Protein AF-F6ZX31-F1 (afdb_monomer_lite)

Radius of gyration: 19.74 Å; chains: 1; bounding box: 49×48×65 Å

Organism: Ciona intestinalis (NCBI:txid7719)

pLDDT: mean 89.51, std 11.88, range [40.84, 98.81]

Sequence (292 aa):
DEELCHNFLSVVATTNDEGSELLVCGTNSFSPICTTYTVSYMSSGLVMVRGEDFSGKQRCPYGPNQPSAAIFTGGSLYAGTYQAFTGVSPVVSRSMGDNTPLKTASIDEAMNRKCPRFVKMIEDDKRVLVFFNEMQKLSSGEVRMVAQVGQVCKNDVGGDRVLSRMWTTFIKSRLNCSYNGFYLNELRDVTEAKFVNGVETIFATFSTPEDSLAGAAVCSFTMNAIREALHGAFLVGSDPSAQTVGTSPAASRHPASCPSEKMTDSELFFIKSHPQMKEQVPATGKKKRLYH

Structure (mmCIF, N/CA/C/O backbone):
data_AF-F6ZX31-F1
#
_entry.id   AF-F6ZX31-F1
#
loop_
_atom_site.group_PDB
_atom_site.id
_atom_site.type_symbol
_atom_site.label_atom_id
_atom_site.label_alt_id
_atom_site.label_comp_id
_atom_site.label_asym_id
_atom_site.label_entity_id
_atom_site.label_seq_id
_atom_site.pdbx_PDB_ins_code
_atom_site.Cartn_x
_atom_site.Cartn_y
_atom_site.Cartn_z
_atom_site.occupancy
_atom_site.B_iso_or_equiv
_atom_site.auth_seq_id
_atom_site.auth_comp_id
_atom_site.auth_asym_id
_atom_site.auth_atom_id
_atom_site.pdbx_PDB_model_num
ATOM 1 N N . ASP A 1 1 ? 24.007 -17.601 2.636 1.00 63.47 1 ASP A N 1
ATOM 2 C CA . ASP A 1 1 ? 23.438 -18.496 1.621 1.00 63.47 1 ASP A CA 1
ATOM 3 C C . ASP A 1 1 ? 23.641 -17.964 0.228 1.00 63.47 1 ASP A C 1
ATOM 5 O O . ASP A 1 1 ? 23.080 -16.928 -0.113 1.00 63.47 1 ASP A O 1
ATOM 9 N N . GLU A 1 2 ? 24.441 -18.676 -0.565 1.00 80.31 2 GLU A N 1
ATOM 10 C CA . GLU A 1 2 ? 24.566 -18.437 -2.010 1.00 80.31 2 GLU A CA 1
ATOM 11 C C . GLU A 1 2 ? 23.204 -18.547 -2.720 1.00 80.31 2 GLU A C 1
ATOM 13 O O . GLU A 1 2 ? 22.955 -17.812 -3.671 1.00 80.31 2 GLU A O 1
ATOM 18 N N . GLU A 1 3 ? 22.280 -19.354 -2.183 1.00 88.50 3 GLU A N 1
ATOM 19 C CA . GLU A 1 3 ? 20.915 -19.543 -2.699 1.00 88.50 3 GLU A CA 1
ATOM 20 C C . GLU A 1 3 ? 20.051 -18.272 -2.693 1.00 88.50 3 GLU A C 1
ATOM 22 O O . GLU A 1 3 ? 19.050 -18.198 -3.400 1.00 88.50 3 GLU A O 1
ATOM 27 N N . LEU A 1 4 ? 20.405 -17.247 -1.910 1.00 90.06 4 LEU A N 1
ATOM 28 C CA . LEU A 1 4 ? 19.659 -15.983 -1.880 1.00 90.06 4 LEU A CA 1
ATOM 29 C C . LEU A 1 4 ? 20.241 -14.930 -2.837 1.00 90.06 4 LEU A C 1
ATOM 31 O O . LEU A 1 4 ? 19.611 -13.898 -3.074 1.00 90.06 4 LEU A O 1
ATOM 35 N N . CYS A 1 5 ? 21.412 -15.186 -3.425 1.00 93.00 5 CYS A N 1
ATOM 36 C CA . CYS A 1 5 ? 22.122 -14.267 -4.315 1.00 93.00 5 CYS A CA 1
ATOM 37 C C . CYS A 1 5 ? 21.673 -14.394 -5.781 1.00 93.00 5 CYS A C 1
ATOM 39 O O . CYS A 1 5 ? 22.492 -14.305 -6.696 1.00 93.00 5 CYS A O 1
ATOM 41 N N . HIS A 1 6 ? 20.369 -14.543 -6.013 1.00 95.31 6 HIS A N 1
ATOM 42 C CA . HIS A 1 6 ? 19.761 -14.570 -7.344 1.00 95.31 6 HIS A CA 1
ATOM 43 C C . HIS A 1 6 ? 18.832 -13.372 -7.573 1.00 95.31 6 HIS A C 1
ATOM 45 O O . HIS A 1 6 ? 18.539 -12.578 -6.671 1.00 95.31 6 HIS A O 1
ATOM 51 N N . ASN A 1 7 ? 18.353 -13.239 -8.810 1.00 96.56 7 ASN A N 1
ATOM 52 C CA . ASN A 1 7 ? 17.308 -12.288 -9.148 1.00 96.56 7 ASN A CA 1
ATOM 53 C C . ASN A 1 7 ? 15.924 -12.935 -8.995 1.00 96.56 7 ASN A C 1
ATOM 55 O O . ASN A 1 7 ? 15.472 -13.665 -9.874 1.00 96.56 7 ASN A O 1
ATOM 59 N N . PHE A 1 8 ? 15.253 -12.645 -7.886 1.00 97.19 8 PHE A N 1
ATOM 60 C CA . PHE A 1 8 ? 13.887 -13.080 -7.626 1.00 97.19 8 PHE A CA 1
ATOM 61 C C . PHE A 1 8 ? 12.922 -11.994 -8.094 1.00 97.19 8 PHE A C 1
ATOM 63 O O . PHE A 1 8 ? 12.949 -10.865 -7.594 1.00 97.19 8 PHE A O 1
ATOM 70 N N . LEU A 1 9 ? 12.079 -12.328 -9.072 1.00 97.50 9 LEU A N 1
ATOM 71 C CA . LEU A 1 9 ? 11.047 -11.418 -9.562 1.00 97.50 9 LEU A CA 1
ATOM 72 C C . LEU A 1 9 ? 9.996 -11.203 -8.470 1.00 97.50 9 LEU A C 1
ATOM 74 O O . LEU A 1 9 ? 9.509 -12.157 -7.872 1.00 97.50 9 LEU A O 1
ATOM 78 N N . SER A 1 10 ? 9.663 -9.943 -8.211 1.00 95.88 10 SER A N 1
ATOM 79 C CA . SER A 1 10 ? 8.751 -9.539 -7.126 1.00 95.88 10 SER A CA 1
ATOM 80 C C . SER A 1 10 ? 7.672 -8.561 -7.582 1.00 95.88 10 SER A C 1
ATOM 82 O O . SER A 1 10 ? 6.644 -8.437 -6.923 1.00 95.88 10 SER A O 1
ATOM 84 N N . VAL A 1 11 ? 7.871 -7.895 -8.723 1.00 97.56 11 VAL A N 1
ATOM 85 C CA . VAL A 1 11 ? 6.856 -7.052 -9.359 1.00 97.56 11 VAL A CA 1
ATOM 86 C C . VAL A 1 11 ? 6.752 -7.446 -10.820 1.00 97.56 11 VAL A C 1
ATOM 88 O O . VAL A 1 11 ? 7.756 -7.445 -11.531 1.00 97.56 11 VAL A O 1
ATOM 91 N N . VAL A 1 12 ? 5.534 -7.757 -11.252 1.00 96.56 12 VAL A N 1
ATOM 92 C CA . VAL A 1 12 ? 5.162 -7.921 -12.657 1.00 96.56 12 VAL A CA 1
ATOM 93 C C . VAL A 1 12 ? 3.822 -7.219 -12.836 1.00 96.56 12 VAL A C 1
ATOM 95 O O . VAL A 1 12 ? 2.853 -7.585 -12.174 1.00 96.56 12 VAL A O 1
ATOM 98 N N . ALA A 1 13 ? 3.773 -6.188 -13.674 1.00 95.50 13 ALA A N 1
ATOM 99 C CA . ALA A 1 13 ? 2.563 -5.397 -13.884 1.00 95.50 13 ALA A CA 1
ATOM 100 C C . ALA A 1 13 ? 2.466 -4.907 -15.329 1.00 95.50 13 ALA A C 1
ATOM 102 O O . ALA A 1 13 ? 3.476 -4.549 -15.925 1.00 95.50 13 ALA A O 1
ATOM 103 N N . THR A 1 14 ? 1.255 -4.852 -15.877 1.00 94.38 14 THR A N 1
ATOM 104 C CA . THR A 1 14 ? 0.974 -4.146 -17.133 1.00 94.38 14 THR A CA 1
ATOM 105 C C . THR A 1 14 ? 1.013 -2.641 -16.886 1.00 94.38 14 THR A C 1
ATOM 107 O O . THR A 1 14 ? 0.385 -2.160 -15.941 1.00 94.38 14 THR A O 1
ATOM 110 N N . THR A 1 15 ? 1.752 -1.894 -17.706 1.00 93.25 15 THR A N 1
ATOM 111 C CA . THR A 1 15 ? 1.871 -0.428 -17.578 1.00 93.25 15 THR A CA 1
ATOM 112 C C . THR A 1 15 ? 0.937 0.337 -18.506 1.00 93.25 15 THR A C 1
ATOM 114 O O . THR A 1 15 ? 0.773 1.546 -18.351 1.00 93.25 15 THR A O 1
ATOM 117 N N . ASN A 1 16 ? 0.293 -0.367 -19.436 1.00 89.50 16 ASN A N 1
ATOM 118 C CA . ASN A 1 16 ? -0.704 0.172 -20.344 1.00 89.50 16 ASN A CA 1
ATOM 119 C C . ASN A 1 16 ? -1.937 -0.739 -20.432 1.00 89.50 16 ASN A C 1
ATOM 121 O O . ASN A 1 16 ? -1.877 -1.934 -20.132 1.00 89.50 16 ASN A O 1
ATOM 125 N N . ASP A 1 17 ? -3.058 -0.160 -20.863 1.00 86.31 17 ASP A N 1
ATOM 126 C CA . ASP A 1 17 ? -4.346 -0.861 -20.940 1.00 86.31 17 ASP A CA 1
ATOM 127 C C . ASP A 1 17 ? -4.357 -1.957 -22.018 1.00 86.31 17 ASP A C 1
ATOM 129 O O . ASP A 1 17 ? -5.101 -2.931 -21.922 1.00 86.31 17 ASP A O 1
ATOM 133 N N . GLU A 1 18 ? -3.506 -1.823 -23.038 1.00 86.69 18 GLU A N 1
ATOM 134 C CA . GLU A 1 18 ? -3.355 -2.802 -24.119 1.00 86.69 18 GLU A CA 1
ATOM 135 C C . GLU A 1 18 ? -2.613 -4.075 -23.681 1.00 86.69 18 GLU A C 1
ATOM 137 O O . GLU A 1 18 ? -2.617 -5.071 -24.406 1.00 86.69 18 GLU A O 1
ATOM 142 N N . GLY A 1 19 ? -1.938 -4.054 -22.524 1.00 86.44 19 GLY A N 1
ATOM 143 C CA . GLY A 1 19 ? -1.067 -5.143 -22.075 1.00 86.44 19 GLY A CA 1
ATOM 144 C C . GLY A 1 19 ? 0.169 -5.350 -22.961 1.00 86.44 19 GLY A C 1
ATOM 145 O O . GLY A 1 19 ? 0.822 -6.391 -22.872 1.00 86.44 19 GLY A O 1
ATOM 146 N N . SER A 1 20 ? 0.485 -4.375 -23.817 1.00 91.38 20 SER A N 1
ATOM 147 C CA . SER A 1 20 ? 1.637 -4.380 -24.721 1.00 91.38 20 SER A CA 1
ATOM 148 C C . SER A 1 20 ? 2.921 -3.889 -24.044 1.00 91.38 20 SER A C 1
ATOM 150 O O . SER A 1 20 ? 3.992 -3.950 -24.642 1.00 91.38 20 SER A O 1
ATOM 152 N N . GLU A 1 21 ? 2.852 -3.447 -22.787 1.00 94.75 21 GLU A N 1
ATOM 153 C CA . GLU A 1 21 ? 4.018 -3.103 -21.977 1.00 94.75 21 GLU A CA 1
ATOM 154 C C . GLU A 1 21 ? 3.915 -3.711 -20.568 1.00 94.75 21 GLU A C 1
ATOM 156 O O . GLU A 1 21 ? 2.911 -3.556 -19.865 1.00 94.75 21 GLU A O 1
ATOM 161 N N . LEU A 1 22 ? 4.966 -4.427 -20.155 1.00 95.94 22 LEU A N 1
ATOM 162 C CA . LEU A 1 22 ? 5.107 -5.012 -18.823 1.00 95.94 22 LEU A CA 1
ATOM 163 C C . LEU A 1 22 ? 6.267 -4.373 -18.071 1.00 95.94 22 LEU A C 1
ATOM 165 O O . LEU A 1 22 ? 7.399 -4.370 -18.538 1.00 95.94 22 LEU A O 1
ATOM 169 N N . LEU A 1 23 ? 6.016 -3.939 -16.846 1.00 97.56 23 LEU A N 1
ATOM 170 C CA . LEU A 1 23 ? 7.040 -3.638 -15.861 1.00 97.56 23 LEU A CA 1
ATOM 171 C C . LEU A 1 23 ? 7.431 -4.916 -15.123 1.00 97.56 23 LEU A C 1
ATOM 173 O O . LEU A 1 23 ? 6.573 -5.598 -14.562 1.00 97.56 23 LEU A O 1
ATOM 177 N N . VAL A 1 24 ? 8.732 -5.195 -15.059 1.00 98.06 24 VAL A N 1
ATOM 178 C CA . VAL A 1 24 ? 9.290 -6.318 -14.302 1.00 98.06 24 VAL A CA 1
ATOM 179 C C . VAL A 1 24 ? 10.382 -5.808 -13.371 1.00 98.06 24 VAL A C 1
ATOM 181 O O . VAL A 1 24 ? 11.351 -5.201 -13.822 1.00 98.06 24 VAL A O 1
ATOM 184 N N . CYS A 1 25 ? 10.256 -6.090 -12.076 1.00 98.25 25 CYS A N 1
ATOM 185 C CA . CYS A 1 25 ? 11.283 -5.782 -11.086 1.00 98.25 25 CYS A CA 1
ATOM 186 C C . CYS A 1 25 ? 11.664 -7.012 -10.265 1.00 98.25 25 CYS A C 1
ATOM 188 O O . CYS A 1 25 ? 10.827 -7.864 -9.949 1.00 98.25 25 CYS A O 1
ATOM 190 N N . GLY A 1 26 ? 12.929 -7.070 -9.860 1.00 97.88 26 GLY A N 1
ATOM 191 C CA . GLY A 1 26 ? 13.453 -8.157 -9.047 1.00 97.88 26 GLY A CA 1
ATOM 192 C C . GLY A 1 26 ? 14.565 -7.724 -8.103 1.00 97.88 26 GLY A C 1
ATOM 193 O O . GLY A 1 26 ? 15.075 -6.604 -8.182 1.00 97.88 26 GLY A O 1
ATOM 194 N N . THR A 1 27 ? 14.903 -8.619 -7.179 1.00 97.12 27 THR A N 1
ATOM 195 C CA . THR A 1 27 ? 15.887 -8.393 -6.108 1.00 97.12 27 THR A CA 1
ATOM 196 C C . THR A 1 27 ? 17.303 -8.195 -6.631 1.00 97.12 27 THR A C 1
ATOM 198 O O . THR A 1 27 ? 18.093 -7.505 -5.989 1.00 97.12 27 THR A O 1
ATOM 201 N N . ASN A 1 28 ? 17.622 -8.822 -7.771 1.00 97.12 28 ASN A N 1
ATOM 202 C CA . ASN A 1 28 ? 18.927 -8.805 -8.426 1.00 97.12 28 ASN A CA 1
ATOM 203 C C . ASN A 1 28 ? 20.093 -8.918 -7.428 1.00 97.12 28 ASN A C 1
ATOM 205 O O . ASN A 1 28 ? 20.900 -8.002 -7.275 1.00 97.12 28 ASN A O 1
ATOM 209 N N . SER A 1 29 ? 20.116 -10.032 -6.688 1.00 95.19 29 SER A N 1
ATOM 210 C CA . SER A 1 29 ? 21.156 -10.345 -5.699 1.00 95.19 29 SER A CA 1
ATOM 211 C C . SER A 1 29 ? 21.357 -9.220 -4.679 1.00 95.19 29 SER A C 1
ATOM 213 O O . SER A 1 29 ? 22.478 -8.789 -4.417 1.00 95.19 29 SER A O 1
ATOM 215 N N . PHE A 1 30 ? 20.252 -8.727 -4.113 1.00 94.44 30 PHE A N 1
ATOM 216 C CA . PHE A 1 30 ? 20.235 -7.618 -3.158 1.00 94.44 30 PHE A CA 1
ATOM 217 C C . PHE A 1 30 ? 20.662 -6.258 -3.726 1.00 94.44 30 PHE A C 1
ATOM 219 O O . PHE A 1 30 ? 21.013 -5.344 -2.978 1.00 94.44 30 PHE A O 1
ATOM 226 N N . SER A 1 31 ? 20.546 -6.083 -5.041 1.00 95.88 31 SER A N 1
ATOM 227 C CA . SER A 1 31 ? 20.684 -4.805 -5.736 1.00 95.88 31 SER A CA 1
ATOM 228 C C . SER A 1 31 ? 19.483 -4.575 -6.668 1.00 95.88 31 SER A C 1
ATOM 230 O O . SER A 1 31 ? 19.617 -4.718 -7.886 1.00 95.88 31 SER A O 1
ATOM 232 N N . PRO A 1 32 ? 18.303 -4.231 -6.104 1.00 97.00 32 PRO A N 1
ATOM 233 C CA . PRO A 1 32 ? 17.026 -4.133 -6.808 1.00 97.00 32 PRO A CA 1
ATOM 234 C C . PRO A 1 32 ? 17.101 -3.455 -8.173 1.00 97.00 32 PRO A C 1
ATOM 236 O O . PRO A 1 32 ? 17.588 -2.325 -8.283 1.00 97.00 32 PRO A O 1
ATOM 239 N N . ILE A 1 33 ? 16.534 -4.104 -9.189 1.00 97.88 33 ILE A N 1
ATOM 240 C CA . ILE A 1 33 ? 16.500 -3.612 -10.570 1.00 97.88 33 ILE A CA 1
ATOM 241 C C . ILE A 1 33 ? 15.103 -3.779 -11.164 1.00 97.88 33 ILE A C 1
ATOM 243 O O . ILE A 1 33 ? 14.381 -4.721 -10.831 1.00 97.88 33 ILE A O 1
ATOM 247 N N . CYS A 1 34 ? 14.730 -2.857 -12.042 1.00 98.31 34 CYS A N 1
ATOM 248 C CA . CYS A 1 34 ? 13.512 -2.911 -12.834 1.00 98.31 34 CYS A CA 1
ATOM 249 C C . CYS A 1 34 ? 13.854 -2.754 -14.317 1.00 98.31 34 CYS A C 1
ATOM 251 O O . CYS A 1 34 ? 14.859 -2.141 -14.669 1.00 98.31 34 CYS A O 1
ATOM 253 N N . THR A 1 35 ? 12.988 -3.273 -15.175 1.00 97.69 35 THR A N 1
ATOM 254 C CA . THR A 1 35 ? 13.022 -3.087 -16.626 1.00 97.69 35 THR A CA 1
ATOM 255 C C . THR A 1 35 ? 11.587 -3.071 -17.154 1.00 97.69 35 THR A C 1
ATOM 257 O O . THR A 1 35 ? 10.672 -3.556 -16.477 1.00 97.69 35 THR A O 1
ATOM 260 N N . THR A 1 36 ? 11.381 -2.542 -18.355 1.00 96.81 36 THR A N 1
ATOM 261 C CA . THR A 1 36 ? 10.123 -2.711 -19.089 1.00 96.81 36 THR A CA 1
ATOM 262 C C . THR A 1 36 ? 10.294 -3.727 -20.211 1.00 96.81 36 THR A C 1
ATOM 264 O O . THR A 1 36 ? 11.392 -3.946 -20.718 1.00 96.81 36 THR A O 1
ATOM 267 N N . TYR A 1 37 ? 9.208 -4.384 -20.589 1.00 96.44 37 TYR A N 1
ATOM 268 C CA . TYR A 1 37 ? 9.147 -5.284 -21.726 1.00 96.44 37 TYR A CA 1
ATOM 269 C C . TYR A 1 37 ? 8.020 -4.853 -22.644 1.00 96.44 37 TYR A C 1
ATOM 271 O O . TYR A 1 37 ? 6.869 -4.814 -22.216 1.00 96.44 37 TYR A O 1
ATOM 279 N N . THR A 1 38 ? 8.329 -4.601 -23.910 1.00 96.06 38 THR A N 1
ATOM 280 C CA . THR A 1 38 ? 7.299 -4.476 -24.940 1.00 96.06 38 THR A CA 1
ATOM 281 C C . THR A 1 38 ? 6.866 -5.867 -25.381 1.00 96.06 38 THR A C 1
ATOM 283 O O . THR A 1 38 ? 7.696 -6.698 -25.757 1.00 96.06 38 THR A O 1
ATOM 286 N N . VAL A 1 39 ? 5.563 -6.115 -25.322 1.00 93.44 39 VAL A N 1
ATOM 287 C CA . VAL A 1 39 ? 4.908 -7.382 -25.631 1.00 93.44 39 VAL A CA 1
ATOM 288 C C . VAL A 1 39 ? 4.189 -7.253 -26.961 1.00 93.44 39 VAL A C 1
ATOM 290 O O . VAL A 1 39 ? 3.336 -6.386 -27.138 1.00 93.44 39 VAL A O 1
ATOM 293 N N . SER A 1 40 ? 4.509 -8.135 -27.902 1.00 91.25 40 SER A N 1
ATOM 294 C CA . SER A 1 40 ? 3.838 -8.189 -29.200 1.00 91.25 40 SER A CA 1
ATOM 295 C C . SER A 1 40 ? 3.558 -9.629 -29.613 1.00 91.25 40 SER A C 1
ATOM 297 O O . SER A 1 40 ? 4.338 -10.538 -29.331 1.00 91.25 40 SER 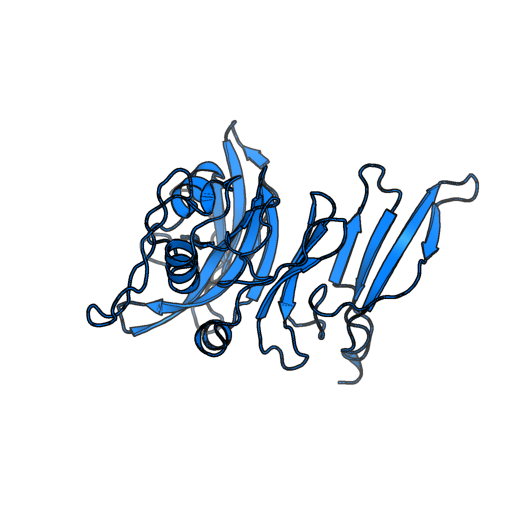A O 1
ATOM 299 N N . TYR A 1 41 ? 2.427 -9.843 -30.282 1.00 88.44 41 TYR A N 1
ATOM 300 C CA . TYR A 1 41 ? 2.078 -11.130 -30.875 1.00 88.44 41 TYR A CA 1
ATOM 301 C C . TYR A 1 41 ? 2.336 -11.070 -32.378 1.00 88.44 41 TYR A C 1
ATOM 303 O O . TYR A 1 41 ? 1.689 -10.314 -33.100 1.00 88.44 41 TYR A O 1
ATOM 311 N N . MET A 1 42 ? 3.291 -11.870 -32.847 1.00 86.62 42 MET A N 1
ATOM 312 C CA . MET A 1 42 ? 3.619 -12.024 -34.263 1.00 86.62 42 MET A CA 1
ATOM 313 C C . MET A 1 42 ? 3.170 -13.401 -34.765 1.00 86.62 42 MET A C 1
ATOM 315 O O . MET A 1 42 ? 2.846 -14.291 -33.979 1.00 86.62 42 MET A O 1
ATOM 319 N N . SER A 1 43 ? 3.194 -13.617 -36.082 1.00 86.19 43 SER A N 1
ATOM 320 C CA . SER A 1 43 ? 2.916 -14.935 -36.679 1.00 86.19 43 SER A CA 1
ATOM 321 C C . SER A 1 43 ? 3.864 -16.038 -36.181 1.00 86.19 43 SER A C 1
ATOM 323 O O . SER A 1 43 ? 3.495 -17.208 -36.186 1.00 86.19 43 SER A O 1
ATOM 325 N N . SER A 1 44 ? 5.061 -15.667 -35.715 1.00 85.81 44 SER A N 1
ATOM 326 C CA . SER A 1 44 ? 6.052 -16.551 -35.092 1.00 85.81 44 SER A CA 1
ATOM 327 C C . SER A 1 44 ? 5.837 -16.793 -33.589 1.00 85.81 44 SER A C 1
ATOM 329 O O . SER A 1 44 ? 6.596 -17.557 -32.997 1.00 85.81 44 SER A O 1
ATOM 331 N N . GLY A 1 45 ? 4.836 -16.160 -32.965 1.00 89.19 45 GLY A N 1
ATOM 332 C CA . GLY A 1 45 ? 4.522 -16.283 -31.539 1.00 89.19 45 GLY A CA 1
ATOM 333 C C . GLY A 1 45 ? 4.699 -14.985 -30.741 1.00 89.19 45 GLY A C 1
ATOM 334 O O . GLY A 1 45 ? 4.765 -13.889 -31.299 1.00 89.19 45 GLY A O 1
ATOM 335 N N . LEU A 1 46 ? 4.742 -15.125 -29.412 1.00 89.12 46 LEU A N 1
ATOM 336 C CA . LEU A 1 46 ? 4.944 -14.026 -28.464 1.00 89.12 46 LEU A CA 1
ATOM 337 C C . LEU A 1 46 ? 6.386 -13.510 -28.544 1.00 89.12 46 LEU A C 1
ATOM 339 O O . LEU A 1 46 ? 7.331 -14.268 -28.327 1.00 89.12 46 LEU A O 1
ATOM 343 N N . VAL A 1 47 ? 6.548 -12.215 -28.800 1.00 92.12 47 VAL A N 1
ATOM 344 C CA . VAL A 1 47 ? 7.839 -11.525 -28.811 1.00 92.12 47 VAL A CA 1
ATOM 345 C C . VAL A 1 47 ? 7.870 -10.513 -27.671 1.00 92.12 47 VAL A C 1
ATOM 347 O O . VAL A 1 47 ? 7.003 -9.645 -27.569 1.00 92.12 47 VAL A O 1
ATOM 350 N N . MET A 1 48 ? 8.894 -10.642 -26.828 1.00 93.06 48 MET A N 1
ATOM 351 C CA . MET A 1 48 ? 9.154 -9.787 -25.672 1.00 93.06 48 MET A CA 1
ATOM 352 C C . MET A 1 48 ? 10.459 -9.027 -25.901 1.00 93.06 48 MET A C 1
ATOM 354 O O . MET A 1 48 ? 11.526 -9.640 -25.949 1.00 93.06 48 MET A O 1
ATOM 358 N N . VAL A 1 49 ? 10.390 -7.705 -26.026 1.00 95.31 49 VAL A N 1
ATOM 359 C CA . VAL A 1 49 ? 11.573 -6.850 -26.197 1.00 95.31 49 VAL A CA 1
ATOM 360 C C . VAL A 1 49 ? 11.884 -6.175 -24.870 1.00 95.31 49 VAL A C 1
ATOM 362 O O . VAL A 1 49 ? 11.065 -5.415 -24.365 1.00 95.31 49 VAL A O 1
ATOM 365 N N . ARG A 1 50 ? 13.055 -6.469 -24.295 1.00 96.12 50 ARG A N 1
ATOM 366 C CA . ARG A 1 50 ? 13.510 -5.862 -23.037 1.00 96.12 50 ARG A CA 1
ATOM 367 C C . ARG A 1 50 ? 13.973 -4.423 -23.281 1.00 96.12 50 ARG A C 1
ATOM 369 O O . ARG A 1 50 ? 14.750 -4.180 -24.202 1.00 96.12 50 ARG A O 1
ATOM 376 N N . GLY A 1 51 ? 13.512 -3.504 -22.441 1.00 96.19 51 GLY A N 1
ATOM 377 C CA . GLY A 1 51 ? 13.971 -2.122 -22.378 1.00 96.19 51 GLY A CA 1
ATOM 378 C C . GLY A 1 51 ? 15.255 -1.956 -21.563 1.00 96.19 51 GLY A C 1
ATOM 379 O O . GLY A 1 51 ? 15.899 -2.923 -21.151 1.00 96.19 51 GLY A O 1
ATOM 380 N N . GLU A 1 52 ? 15.630 -0.703 -21.318 1.00 96.69 52 GLU A N 1
ATOM 381 C CA . GLU A 1 52 ? 16.778 -0.386 -20.471 1.00 96.69 52 GLU A CA 1
ATOM 382 C C . GLU A 1 52 ? 16.486 -0.669 -18.995 1.00 96.69 52 GLU A C 1
ATOM 384 O O . GLU A 1 52 ? 15.371 -0.489 -18.495 1.00 96.69 52 GLU A O 1
ATOM 389 N N . ASP A 1 53 ? 17.522 -1.103 -18.286 1.00 97.62 53 ASP A N 1
ATOM 390 C CA . ASP A 1 53 ? 17.433 -1.352 -16.859 1.00 97.62 53 ASP A CA 1
ATOM 391 C C . ASP A 1 53 ? 17.504 -0.044 -16.070 1.00 97.62 53 ASP A C 1
ATOM 393 O O . ASP A 1 53 ? 18.308 0.848 -16.342 1.00 97.62 53 ASP A O 1
ATOM 397 N N . PHE A 1 54 ? 16.696 0.043 -15.020 1.00 97.19 54 PHE A N 1
ATOM 398 C CA . PHE A 1 54 ? 16.690 1.172 -14.104 1.00 97.19 54 PHE A CA 1
ATOM 399 C C . PHE A 1 54 ? 16.573 0.711 -12.648 1.00 97.19 54 PHE A C 1
ATOM 401 O O . PHE A 1 54 ? 16.274 -0.441 -12.336 1.00 97.19 54 PHE A O 1
ATOM 408 N N . SER A 1 55 ? 16.831 1.633 -11.719 1.00 96.81 55 SER A N 1
ATOM 409 C CA . SER A 1 55 ? 16.856 1.343 -10.279 1.00 96.81 55 SER A CA 1
ATOM 410 C C . SER A 1 55 ? 15.552 0.697 -9.784 1.00 96.81 55 SER A C 1
ATOM 412 O O . SER A 1 55 ? 14.481 1.277 -9.941 1.00 96.81 55 SER A O 1
ATOM 414 N N . GLY A 1 56 ? 15.632 -0.443 -9.095 1.00 96.50 56 GLY A N 1
ATOM 415 C CA . GLY A 1 56 ? 14.501 -1.060 -8.388 1.00 96.50 56 GLY A CA 1
ATOM 416 C C . GLY A 1 56 ? 14.313 -0.556 -6.953 1.00 96.50 56 GLY A C 1
ATOM 417 O O . GLY A 1 56 ? 13.380 -0.967 -6.261 1.00 96.50 56 GLY A O 1
ATOM 418 N N . LYS A 1 57 ? 15.175 0.356 -6.478 1.00 94.81 57 LYS A N 1
ATOM 419 C CA . LYS A 1 57 ? 15.090 0.905 -5.114 1.00 94.81 57 LYS A CA 1
ATOM 420 C C . LYS A 1 57 ? 13.719 1.538 -4.875 1.00 94.81 57 LYS A C 1
ATOM 422 O O . LYS A 1 57 ? 13.275 2.357 -5.675 1.00 94.81 57 LYS A O 1
ATOM 427 N N . GLN A 1 58 ? 13.087 1.189 -3.752 1.00 93.00 58 GLN A N 1
ATOM 428 C CA . GLN A 1 58 ? 11.727 1.617 -3.378 1.00 93.00 58 GLN A CA 1
ATOM 429 C C . GLN A 1 58 ? 10.611 1.146 -4.328 1.00 93.00 58 GLN A C 1
ATOM 431 O O . GLN A 1 58 ? 9.486 1.616 -4.188 1.00 93.00 58 GLN A O 1
ATOM 436 N N . ARG A 1 59 ? 10.905 0.243 -5.273 1.00 96.12 59 ARG A N 1
ATOM 437 C CA . ARG A 1 59 ? 9.946 -0.342 -6.229 1.00 96.12 59 ARG A CA 1
ATOM 438 C C . ARG A 1 59 ? 9.774 -1.841 -6.004 1.00 96.12 59 ARG A C 1
ATOM 440 O O . ARG A 1 59 ? 8.662 -2.343 -6.084 1.00 96.12 59 ARG A O 1
ATOM 447 N N . CYS A 1 60 ? 10.862 -2.527 -5.665 1.00 96.25 60 CYS A N 1
ATOM 448 C CA . CYS A 1 60 ? 10.890 -3.931 -5.270 1.00 96.25 60 CYS A CA 1
ATOM 449 C C . CYS A 1 60 ? 11.793 -4.132 -4.034 1.00 96.25 60 CYS A C 1
ATOM 451 O O . CYS A 1 60 ? 12.558 -3.231 -3.667 1.00 96.25 60 CYS A O 1
ATOM 453 N N . PRO A 1 61 ? 11.663 -5.262 -3.319 1.00 96.56 61 PRO A N 1
ATOM 454 C CA . PRO A 1 61 ? 12.520 -5.603 -2.186 1.00 96.56 61 PRO A CA 1
ATOM 455 C C . PRO A 1 61 ? 13.967 -5.894 -2.591 1.00 96.56 61 PRO A C 1
ATOM 457 O O . PRO A 1 61 ? 14.254 -6.285 -3.720 1.00 96.56 61 PRO A O 1
ATOM 460 N N . TYR A 1 62 ? 14.875 -5.752 -1.621 1.00 95.50 62 TYR A N 1
ATOM 461 C CA . TYR A 1 62 ? 16.271 -6.168 -1.749 1.00 95.50 62 TYR A CA 1
ATOM 462 C C . TYR A 1 62 ? 16.403 -7.685 -1.658 1.00 95.50 62 TYR A C 1
ATOM 464 O O . TYR A 1 62 ? 17.134 -8.280 -2.439 1.00 95.50 62 TYR A O 1
ATOM 472 N N . GLY A 1 63 ? 15.714 -8.317 -0.709 1.00 93.75 63 GLY A N 1
ATOM 473 C CA . GLY A 1 63 ? 15.788 -9.762 -0.493 1.00 93.75 63 GLY A CA 1
ATOM 474 C C . GLY A 1 63 ? 14.499 -10.489 -0.865 1.00 93.75 63 GLY A C 1
ATOM 475 O O . GLY A 1 63 ? 13.427 -9.902 -0.725 1.00 93.75 63 GLY A O 1
ATOM 476 N N . PRO A 1 64 ? 14.567 -11.774 -1.254 1.00 93.31 64 PRO A N 1
ATOM 477 C CA . PRO A 1 64 ? 13.379 -12.554 -1.620 1.00 93.31 64 PRO A CA 1
ATOM 478 C C . PRO A 1 64 ? 12.392 -12.737 -0.459 1.00 93.31 64 PRO A C 1
ATOM 480 O O . PRO A 1 64 ? 11.195 -12.870 -0.679 1.00 93.31 64 PRO A O 1
ATOM 483 N N . ASN A 1 65 ? 12.886 -12.694 0.781 1.00 91.81 65 ASN A N 1
ATOM 484 C CA . ASN A 1 65 ? 12.078 -12.890 1.986 1.00 91.81 65 ASN A CA 1
ATOM 485 C C . ASN A 1 65 ? 11.573 -11.573 2.600 1.00 91.81 65 ASN A C 1
ATOM 487 O O . ASN A 1 65 ? 10.924 -11.596 3.646 1.00 91.81 65 ASN A O 1
ATOM 491 N N . GLN A 1 66 ? 11.889 -10.418 2.002 1.00 92.75 66 GLN A N 1
ATOM 492 C CA . GLN A 1 66 ? 11.385 -9.136 2.489 1.00 92.75 66 GLN A CA 1
ATOM 493 C C . GLN A 1 66 ? 9.924 -8.953 2.046 1.00 92.75 66 GLN A C 1
ATOM 495 O O . GLN A 1 66 ? 9.657 -8.964 0.844 1.00 92.75 66 GLN A O 1
ATOM 500 N N . PRO A 1 67 ? 8.978 -8.743 2.982 1.00 94.56 67 PRO A N 1
ATOM 501 C CA . PRO A 1 67 ? 7.582 -8.502 2.637 1.00 94.56 67 PRO A CA 1
ATOM 502 C C . PRO A 1 67 ? 7.435 -7.282 1.731 1.00 94.56 67 PRO A C 1
ATOM 504 O O . PRO A 1 67 ? 7.913 -6.194 2.058 1.00 94.56 67 PRO A O 1
ATOM 507 N N . SER A 1 68 ? 6.749 -7.451 0.607 1.00 96.88 68 SER A N 1
ATOM 508 C CA . SER A 1 68 ? 6.518 -6.363 -0.334 1.00 96.88 68 SER A CA 1
ATOM 509 C C . SER A 1 68 ? 5.181 -6.513 -1.040 1.00 96.88 68 SER A C 1
ATOM 511 O O . SER A 1 68 ? 4.691 -7.625 -1.210 1.00 96.88 68 SER A O 1
ATOM 513 N N . ALA A 1 69 ? 4.615 -5.394 -1.469 1.00 97.88 69 ALA A N 1
ATOM 514 C CA . ALA A 1 69 ? 3.438 -5.361 -2.324 1.00 97.88 69 ALA A CA 1
ATOM 515 C C . ALA A 1 69 ? 3.579 -4.218 -3.327 1.00 97.88 69 ALA A C 1
ATOM 517 O O . ALA A 1 69 ? 4.117 -3.167 -2.982 1.00 97.88 69 ALA A O 1
ATOM 518 N N . ALA A 1 70 ? 3.088 -4.401 -4.549 1.00 98.19 70 ALA A N 1
ATOM 519 C CA . ALA A 1 70 ? 3.114 -3.363 -5.569 1.00 98.19 70 ALA A CA 1
ATOM 520 C C . ALA A 1 70 ? 1.886 -3.451 -6.478 1.00 98.19 70 ALA A C 1
ATOM 522 O O . ALA A 1 70 ? 1.331 -4.531 -6.678 1.00 98.19 70 ALA A O 1
ATOM 523 N N . ILE A 1 71 ? 1.483 -2.310 -7.028 1.00 97.88 71 ILE A N 1
ATOM 524 C CA . ILE A 1 71 ? 0.434 -2.194 -8.044 1.00 97.88 71 ILE A CA 1
ATOM 525 C C . ILE A 1 71 ? 0.791 -1.063 -9.010 1.00 97.88 71 ILE A C 1
ATOM 527 O O . ILE A 1 71 ? 1.287 -0.016 -8.590 1.00 97.88 71 ILE A O 1
ATOM 531 N N . PHE A 1 72 ? 0.538 -1.267 -10.301 1.00 97.56 72 PHE A N 1
ATOM 532 C CA . PHE A 1 72 ? 0.601 -0.204 -11.300 1.00 97.56 72 PHE A CA 1
ATOM 533 C C . PHE A 1 72 ? -0.823 0.257 -11.615 1.00 97.56 72 PHE A C 1
ATOM 535 O O . PHE A 1 72 ? -1.651 -0.546 -12.029 1.00 97.56 72 PHE A O 1
ATOM 542 N N . THR A 1 73 ? -1.130 1.529 -11.364 1.00 96.44 73 THR A N 1
ATOM 543 C CA . THR A 1 73 ? -2.462 2.112 -11.601 1.00 96.44 73 THR A CA 1
ATOM 544 C C . THR A 1 73 ? -2.350 3.627 -11.751 1.00 96.44 73 THR A C 1
ATOM 546 O O . THR A 1 73 ? -1.441 4.248 -11.198 1.00 96.44 73 THR A O 1
ATOM 549 N N . GLY A 1 74 ? -3.246 4.245 -12.525 1.00 93.81 74 GLY A N 1
ATOM 550 C CA . GLY A 1 74 ? -3.238 5.697 -12.743 1.00 93.81 74 GLY A CA 1
ATOM 551 C C . GLY A 1 74 ? -1.923 6.223 -13.336 1.00 93.81 74 GLY A C 1
ATOM 552 O O . GLY A 1 74 ? -1.494 7.323 -12.989 1.00 93.81 74 GLY A O 1
ATOM 553 N N . GLY A 1 75 ? -1.257 5.411 -14.166 1.00 94.75 75 GLY A N 1
ATOM 554 C CA . GLY A 1 75 ? 0.021 5.739 -14.807 1.00 94.75 75 GLY A CA 1
ATOM 555 C C . GLY A 1 75 ? 1.248 5.673 -13.893 1.00 94.75 75 GLY A C 1
ATOM 556 O O . GLY A 1 75 ? 2.332 6.068 -14.312 1.00 94.75 75 GLY A O 1
ATOM 557 N N . SER A 1 76 ? 1.119 5.191 -12.655 1.00 97.50 76 SER A N 1
ATOM 558 C CA . SER A 1 76 ? 2.233 5.127 -11.706 1.00 97.50 76 SER A CA 1
ATOM 559 C C . SER A 1 76 ? 2.328 3.780 -10.998 1.00 97.50 76 SER A C 1
ATOM 561 O O . SER A 1 76 ? 1.333 3.102 -10.748 1.00 97.50 76 SER A O 1
ATOM 563 N N . LEU A 1 77 ? 3.550 3.430 -10.599 1.00 98.25 77 LEU A N 1
ATOM 564 C CA . LEU A 1 77 ? 3.826 2.313 -9.708 1.00 98.25 77 LEU A CA 1
ATOM 565 C C . LEU A 1 77 ? 3.709 2.768 -8.254 1.00 98.25 77 LEU A C 1
ATOM 567 O O . LEU A 1 77 ? 4.450 3.655 -7.818 1.00 98.25 77 LEU A O 1
ATOM 571 N N . TYR A 1 78 ? 2.854 2.093 -7.498 1.00 98.56 78 TYR A N 1
ATOM 572 C CA . TYR A 1 78 ? 2.777 2.171 -6.047 1.00 98.56 78 TYR A CA 1
ATOM 573 C C . TYR A 1 78 ? 3.451 0.936 -5.459 1.00 98.56 78 TYR A C 1
ATOM 575 O O . TYR A 1 78 ? 3.191 -0.177 -5.915 1.00 98.56 78 TYR A O 1
ATOM 583 N N . ALA A 1 79 ? 4.320 1.119 -4.466 1.00 98.25 79 ALA A N 1
ATOM 584 C CA . ALA A 1 79 ? 5.063 0.015 -3.869 1.00 98.25 79 ALA A CA 1
ATOM 585 C C . ALA A 1 79 ? 5.208 0.170 -2.354 1.00 98.25 79 ALA A C 1
ATOM 587 O O . ALA A 1 79 ? 5.432 1.260 -1.835 1.00 98.25 79 ALA A O 1
ATOM 588 N N . GLY A 1 80 ? 5.069 -0.942 -1.643 1.00 97.06 80 GLY A N 1
ATOM 589 C CA . GLY A 1 80 ? 5.315 -1.104 -0.219 1.00 97.06 80 GLY A CA 1
ATOM 590 C C . GLY A 1 80 ? 6.502 -2.035 -0.066 1.00 97.06 80 GLY A C 1
ATOM 591 O O . GLY A 1 80 ? 6.399 -3.206 -0.418 1.00 97.06 80 GLY A O 1
ATOM 592 N N . THR A 1 81 ? 7.640 -1.515 0.384 1.00 95.25 81 THR A N 1
ATOM 593 C CA . THR A 1 81 ? 8.898 -2.270 0.509 1.00 95.25 81 THR A CA 1
ATOM 594 C C . THR A 1 81 ? 9.829 -1.584 1.520 1.00 95.25 81 THR A C 1
ATOM 596 O O . THR A 1 81 ? 9.388 -0.735 2.293 1.00 95.25 81 THR A O 1
ATOM 599 N N . TYR A 1 82 ? 11.117 -1.919 1.531 1.00 91.56 82 TYR A N 1
ATOM 600 C CA . TYR A 1 82 ? 12.137 -1.334 2.400 1.00 91.56 82 TYR A CA 1
ATOM 601 C C . TYR A 1 82 ? 13.136 -0.502 1.594 1.00 91.56 82 TYR A C 1
ATOM 603 O O . TYR A 1 82 ? 13.453 -0.804 0.443 1.00 91.56 82 TYR A O 1
ATOM 611 N N . GLN A 1 83 ? 13.644 0.573 2.196 1.00 87.44 83 GLN A N 1
ATOM 612 C CA . GLN A 1 83 ? 14.631 1.453 1.558 1.00 87.44 83 GLN A CA 1
ATOM 613 C C . GLN A 1 83 ? 16.061 0.910 1.633 1.00 87.44 83 GLN A C 1
ATOM 615 O O . GLN A 1 83 ? 16.926 1.394 0.904 1.00 87.44 83 GLN A O 1
ATOM 620 N N . ALA A 1 84 ? 16.316 -0.060 2.511 1.00 82.81 84 ALA A N 1
ATOM 621 C CA . ALA A 1 84 ? 17.637 -0.615 2.751 1.00 82.81 84 ALA A CA 1
ATOM 622 C C . ALA A 1 84 ? 17.625 -2.148 2.744 1.00 82.81 84 ALA A C 1
ATOM 624 O O . ALA A 1 84 ? 16.656 -2.793 3.152 1.00 82.81 84 ALA A O 1
ATOM 625 N N . PHE A 1 85 ? 18.762 -2.727 2.355 1.00 80.19 85 PHE A N 1
ATOM 626 C CA . PHE A 1 85 ? 18.999 -4.173 2.381 1.00 80.19 85 PHE A CA 1
ATOM 627 C C . PHE A 1 85 ? 18.799 -4.792 3.774 1.00 80.19 85 PHE A C 1
ATOM 629 O O . PHE A 1 85 ? 18.324 -5.917 3.878 1.00 80.19 85 PHE A O 1
ATOM 636 N N . THR A 1 86 ? 19.074 -4.042 4.844 1.00 79.12 86 THR A N 1
ATOM 637 C CA . THR A 1 86 ? 18.912 -4.494 6.235 1.00 79.12 86 THR A CA 1
ATOM 638 C C . THR A 1 86 ? 17.464 -4.802 6.632 1.00 79.12 86 THR A C 1
ATOM 640 O O . THR A 1 86 ? 17.241 -5.297 7.732 1.00 79.12 86 THR A O 1
ATOM 643 N N . GLY A 1 87 ? 16.470 -4.493 5.786 1.00 71.81 87 GLY A N 1
ATOM 644 C CA . GLY A 1 87 ? 15.050 -4.608 6.142 1.00 71.81 87 GLY A CA 1
ATOM 645 C C . GLY A 1 87 ? 14.582 -3.506 7.099 1.00 71.81 87 GLY A C 1
ATOM 646 O O . GLY A 1 87 ? 13.516 -3.607 7.698 1.00 71.81 87 GLY A O 1
ATOM 647 N N . VAL A 1 88 ? 15.384 -2.448 7.242 1.00 77.44 88 VAL A N 1
ATOM 648 C CA . VAL A 1 88 ? 15.066 -1.237 8.006 1.00 77.44 88 VAL A CA 1
ATOM 649 C C . VAL A 1 88 ? 14.521 -0.171 7.046 1.00 77.44 88 VAL A C 1
ATOM 651 O O . VAL A 1 88 ? 14.787 -0.207 5.841 1.00 77.44 88 VAL A O 1
ATOM 654 N N . SER A 1 89 ? 13.751 0.784 7.568 1.00 85.19 89 SER A N 1
ATOM 655 C CA . SER A 1 89 ? 13.148 1.897 6.822 1.00 85.19 89 SER A CA 1
ATOM 656 C C . SER A 1 89 ? 12.088 1.435 5.816 1.00 85.19 89 SER A C 1
ATOM 658 O O . SER A 1 89 ? 12.294 1.534 4.601 1.00 85.19 89 SER A O 1
ATOM 660 N N . PRO A 1 90 ? 10.943 0.919 6.301 1.00 91.00 90 PRO A N 1
ATOM 661 C CA . PRO A 1 90 ? 9.813 0.585 5.447 1.00 91.00 90 PRO A CA 1
ATOM 662 C C . PRO A 1 90 ? 9.275 1.840 4.754 1.00 91.00 90 PRO A C 1
ATOM 664 O O . PRO A 1 90 ? 9.298 2.946 5.301 1.00 91.00 90 PRO A O 1
ATOM 667 N N . VAL A 1 91 ? 8.760 1.672 3.543 1.00 93.25 91 VAL A N 1
ATOM 668 C CA . VAL A 1 91 ? 8.266 2.769 2.719 1.00 93.25 91 VAL A CA 1
ATOM 669 C C . VAL A 1 91 ? 7.051 2.336 1.915 1.00 93.25 91 VAL A C 1
ATOM 671 O O . VAL A 1 91 ? 7.060 1.273 1.305 1.00 93.25 91 VAL A O 1
ATOM 674 N N . VAL A 1 92 ? 6.031 3.194 1.884 1.00 96.38 92 VAL A N 1
ATOM 675 C CA . VAL A 1 92 ? 5.025 3.191 0.813 1.00 96.38 92 VAL A CA 1
ATOM 676 C C . VAL A 1 92 ? 5.378 4.329 -0.133 1.00 96.38 92 VAL A C 1
ATOM 678 O O . VAL A 1 92 ? 5.457 5.481 0.299 1.00 96.38 92 VAL A O 1
ATOM 681 N N . SER A 1 93 ? 5.624 4.027 -1.401 1.00 97.00 93 SER A N 1
ATOM 682 C CA . SER A 1 93 ? 6.102 4.965 -2.416 1.00 97.00 93 SER A CA 1
ATOM 683 C C . SER A 1 93 ? 5.181 4.997 -3.635 1.00 97.00 93 SER A C 1
ATOM 685 O O . SER A 1 93 ? 4.434 4.055 -3.895 1.00 97.00 93 SER A O 1
ATOM 687 N N . ARG A 1 94 ? 5.262 6.095 -4.389 1.00 98.19 94 ARG A N 1
ATOM 688 C CA . ARG A 1 94 ? 4.813 6.199 -5.777 1.00 98.19 94 ARG A CA 1
ATOM 689 C C . ARG A 1 94 ? 5.971 6.656 -6.642 1.00 98.19 94 ARG A C 1
ATOM 691 O O . ARG A 1 94 ? 6.687 7.596 -6.290 1.00 98.19 94 ARG A O 1
ATOM 698 N N . SER A 1 95 ? 6.131 6.005 -7.784 1.00 97.00 95 SER A N 1
ATOM 699 C CA . SER A 1 95 ? 7.128 6.335 -8.798 1.00 97.00 95 SER A CA 1
ATOM 700 C C . SER A 1 95 ? 6.591 6.030 -10.197 1.00 97.00 95 SER A C 1
ATOM 702 O O . SER A 1 95 ? 5.548 5.397 -10.318 1.00 97.00 95 SER A O 1
ATOM 704 N N . MET A 1 96 ? 7.343 6.414 -11.232 1.00 94.31 96 MET A N 1
ATOM 705 C CA . MET A 1 96 ? 6.977 6.234 -12.647 1.00 94.31 96 MET A CA 1
ATOM 706 C C . MET A 1 96 ? 5.759 7.066 -13.087 1.00 94.31 96 MET A C 1
ATOM 708 O O . MET A 1 96 ? 4.952 7.511 -12.265 1.00 94.31 96 MET A O 1
ATOM 712 N N . GLY A 1 97 ? 5.668 7.280 -14.400 1.00 91.06 97 GLY A N 1
ATOM 713 C CA . GLY A 1 97 ? 4.696 8.180 -15.017 1.00 91.06 97 GLY A CA 1
ATOM 714 C C . GLY A 1 97 ? 4.958 9.654 -14.716 1.00 91.06 97 GLY A C 1
ATOM 715 O O . GLY A 1 97 ? 6.008 10.022 -14.186 1.00 91.06 97 GLY A O 1
ATOM 716 N N . ASP A 1 98 ? 3.961 10.480 -15.024 1.00 92.88 98 ASP A N 1
ATOM 717 C CA . ASP A 1 98 ? 4.044 11.942 -14.907 1.00 92.88 98 ASP A CA 1
ATOM 718 C C . ASP A 1 98 ? 3.700 12.464 -13.503 1.00 92.88 98 ASP A C 1
ATOM 720 O O . ASP A 1 98 ? 3.902 13.639 -13.188 1.00 92.88 98 ASP A O 1
ATOM 724 N N . ASN A 1 99 ? 3.187 11.596 -12.627 1.00 94.50 99 ASN A N 1
ATOM 725 C CA . ASN A 1 99 ? 2.829 11.982 -11.269 1.00 94.50 99 ASN A CA 1
ATOM 726 C C . ASN A 1 99 ? 4.072 12.249 -10.410 1.00 94.50 99 ASN A C 1
ATOM 728 O O . ASN A 1 99 ? 5.076 11.537 -10.471 1.00 94.50 99 ASN A O 1
ATOM 732 N N . THR A 1 100 ? 3.966 13.222 -9.500 1.00 95.19 100 THR A N 1
ATOM 733 C CA . THR A 1 100 ? 5.017 13.541 -8.525 1.00 95.19 100 THR A CA 1
ATOM 734 C C . THR A 1 100 ? 5.456 12.284 -7.755 1.00 95.19 100 THR A C 1
ATOM 736 O O . THR A 1 100 ? 4.616 11.645 -7.116 1.00 95.19 100 THR A O 1
ATOM 739 N N . PRO A 1 101 ? 6.753 11.926 -7.727 1.00 97.12 101 PRO A N 1
ATOM 740 C CA . PRO A 1 101 ? 7.226 10.850 -6.865 1.00 97.12 101 PRO A CA 1
ATOM 741 C C . PRO A 1 101 ? 7.009 11.206 -5.392 1.00 97.12 101 PRO A C 1
ATOM 743 O O . PRO A 1 101 ? 7.441 12.273 -4.946 1.00 97.12 101 PRO A O 1
ATOM 746 N N . LEU A 1 102 ? 6.343 10.320 -4.651 1.00 97.19 102 LEU A N 1
ATOM 747 C CA . LEU A 1 102 ? 6.002 10.507 -3.239 1.00 97.19 102 LEU A CA 1
ATOM 748 C C . LEU A 1 102 ? 6.393 9.277 -2.430 1.00 97.19 102 LEU A C 1
ATOM 750 O O . LEU A 1 102 ? 6.463 8.163 -2.947 1.00 97.19 102 LEU A O 1
ATOM 754 N N . LYS A 1 103 ? 6.643 9.480 -1.140 1.00 95.31 103 LYS A N 1
ATOM 755 C CA . LYS A 1 103 ? 6.912 8.403 -0.187 1.00 95.31 103 LYS A CA 1
ATOM 756 C C . LYS A 1 103 ? 6.339 8.720 1.185 1.00 95.31 103 LYS A C 1
ATOM 758 O O . LYS A 1 103 ? 6.092 9.879 1.512 1.00 95.31 103 LYS A O 1
ATOM 763 N N . THR A 1 104 ? 6.141 7.705 2.014 1.00 92.25 104 THR A N 1
ATOM 764 C CA . THR A 1 104 ? 5.796 7.919 3.424 1.00 92.25 104 THR A CA 1
ATOM 765 C C . THR A 1 104 ? 6.873 8.751 4.103 1.00 92.25 104 THR A C 1
ATOM 767 O O . THR A 1 104 ? 8.066 8.538 3.876 1.00 92.25 104 THR A O 1
ATOM 770 N N . ALA A 1 105 ? 6.452 9.695 4.944 1.00 83.94 105 ALA A N 1
ATOM 771 C CA . ALA A 1 105 ? 7.380 10.441 5.773 1.00 83.94 105 ALA A CA 1
ATOM 772 C C . ALA A 1 105 ? 8.164 9.475 6.668 1.00 83.94 105 ALA A C 1
ATOM 774 O O . ALA A 1 105 ? 7.577 8.605 7.317 1.00 83.94 105 ALA A O 1
ATOM 775 N N . SER A 1 106 ? 9.485 9.639 6.705 1.00 66.50 106 SER A N 1
ATOM 776 C CA . SER A 1 106 ? 10.326 8.937 7.667 1.00 66.50 106 SER A CA 1
ATOM 777 C C . SER A 1 106 ? 9.989 9.462 9.057 1.00 66.50 106 SER A C 1
ATOM 779 O O . SER A 1 106 ? 10.386 10.562 9.438 1.00 66.50 106 SER A O 1
ATOM 781 N N . ILE A 1 107 ? 9.193 8.701 9.802 1.00 57.03 107 ILE A N 1
ATOM 782 C CA . ILE A 1 107 ? 9.091 8.853 11.252 1.00 57.03 107 ILE A CA 1
ATOM 783 C C . ILE A 1 107 ? 10.107 7.855 11.807 1.00 57.03 107 ILE A C 1
ATOM 785 O O . ILE A 1 107 ? 9.723 6.783 12.272 1.00 57.03 107 ILE A O 1
ATOM 789 N N . ASP A 1 108 ? 11.396 8.151 11.610 1.00 51.50 108 ASP A N 1
ATOM 790 C CA . ASP A 1 108 ? 12.503 7.178 11.608 1.00 51.50 108 ASP A CA 1
ATOM 791 C C . ASP A 1 108 ? 12.541 6.248 12.824 1.00 51.50 108 ASP A C 1
ATOM 793 O O . ASP A 1 108 ? 12.937 5.096 12.695 1.00 51.50 108 ASP A O 1
ATOM 797 N N . GLU A 1 109 ? 12.063 6.667 13.993 1.00 51.16 109 GLU A N 1
ATOM 798 C CA . GLU A 1 109 ? 11.966 5.759 15.138 1.00 51.16 109 GLU A CA 1
ATOM 799 C C . GLU A 1 109 ? 10.625 5.028 15.241 1.00 51.16 109 GLU A C 1
ATOM 801 O O . GLU A 1 109 ? 10.592 3.832 15.522 1.00 51.16 109 GLU A O 1
ATOM 806 N N . ALA A 1 110 ? 9.500 5.710 15.020 1.00 59.19 110 ALA A N 1
ATOM 807 C CA . ALA A 1 110 ? 8.183 5.120 15.247 1.00 59.19 110 ALA A CA 1
ATOM 808 C C . ALA A 1 110 ? 7.787 4.131 14.143 1.00 59.19 110 ALA A C 1
ATOM 810 O O . ALA A 1 110 ? 7.218 3.086 14.441 1.00 59.19 110 ALA A O 1
ATOM 811 N N . MET A 1 111 ? 8.096 4.430 12.878 1.00 59.44 111 MET A N 1
ATOM 812 C CA . MET A 1 111 ? 7.786 3.537 11.756 1.00 59.44 111 MET A CA 1
ATOM 813 C C . MET A 1 111 ? 8.700 2.303 11.759 1.00 59.44 111 MET A C 1
ATOM 815 O O . MET A 1 111 ? 8.230 1.193 11.524 1.00 59.44 111 MET A O 1
ATOM 819 N N . ASN A 1 112 ? 9.984 2.477 12.091 1.00 59.81 112 ASN A N 1
ATOM 820 C CA . ASN A 1 112 ? 10.922 1.359 12.196 1.00 59.81 112 ASN A CA 1
ATOM 821 C C . ASN A 1 112 ? 10.564 0.420 13.353 1.00 59.81 112 ASN A C 1
ATOM 823 O O . ASN A 1 112 ? 10.546 -0.788 13.156 1.00 59.81 112 ASN A O 1
ATOM 827 N N . ARG A 1 113 ? 10.167 0.946 14.523 1.00 66.50 113 ARG A N 1
ATOM 828 C CA . ARG A 1 113 ? 9.677 0.120 15.650 1.00 66.50 113 ARG A CA 1
ATOM 829 C C . ARG A 1 113 ? 8.382 -0.636 15.335 1.00 66.50 113 ARG A C 1
ATOM 831 O O . ARG A 1 113 ? 8.082 -1.629 15.991 1.00 66.50 113 ARG A O 1
ATOM 838 N N . LYS A 1 114 ? 7.605 -0.160 14.359 1.00 80.25 114 LYS A N 1
ATOM 839 C CA . LYS A 1 114 ? 6.359 -0.795 13.922 1.00 80.25 114 LYS A CA 1
ATOM 840 C C . LYS A 1 114 ? 6.589 -2.009 13.019 1.00 80.25 114 LYS A C 1
ATOM 842 O O . LYS A 1 114 ? 5.654 -2.783 12.858 1.00 80.25 114 LYS A O 1
ATOM 847 N N . CYS A 1 115 ? 7.789 -2.203 12.462 1.00 85.56 115 CYS A N 1
ATOM 848 C CA . CYS A 1 115 ? 8.153 -3.362 11.632 1.00 85.56 115 CYS A CA 1
ATOM 849 C C . CYS A 1 115 ? 7.039 -3.796 10.653 1.00 85.56 115 CYS A C 1
ATOM 851 O O . CYS A 1 115 ? 6.568 -4.936 10.734 1.00 85.56 115 CYS A O 1
ATOM 853 N N . PRO A 1 116 ? 6.541 -2.899 9.778 1.00 91.62 116 PRO A N 1
ATOM 854 C CA . PRO A 1 116 ? 5.422 -3.228 8.922 1.00 91.62 116 PRO A CA 1
ATOM 855 C C . PRO A 1 116 ? 5.800 -4.330 7.927 1.00 91.62 116 PRO A C 1
ATOM 857 O O . PRO A 1 116 ? 6.915 -4.340 7.405 1.00 91.62 116 PRO A O 1
ATOM 860 N N . ARG A 1 117 ? 4.866 -5.243 7.655 1.00 94.94 117 ARG A N 1
ATOM 861 C CA . ARG A 1 117 ? 4.995 -6.342 6.687 1.00 94.94 117 ARG A CA 1
ATOM 862 C C . ARG A 1 117 ? 3.907 -6.181 5.631 1.00 94.94 117 ARG A C 1
ATOM 864 O O . ARG A 1 117 ? 2.736 -6.420 5.926 1.00 94.94 117 ARG A O 1
ATOM 871 N N . PHE A 1 118 ? 4.281 -5.722 4.438 1.00 97.19 118 PHE A N 1
ATOM 872 C CA . PHE A 1 118 ? 3.343 -5.487 3.337 1.00 97.19 118 PHE A CA 1
ATOM 873 C C . PHE A 1 118 ? 2.795 -6.804 2.789 1.00 97.19 118 PHE A C 1
ATOM 875 O O . PHE A 1 118 ? 3.545 -7.764 2.636 1.00 97.19 118 PHE A O 1
ATOM 882 N N . VAL A 1 119 ? 1.489 -6.829 2.520 1.00 98.12 119 VAL A N 1
ATOM 883 C CA . VAL A 1 119 ? 0.763 -8.019 2.056 1.00 98.12 119 VAL A CA 1
ATOM 884 C C . VAL A 1 119 ? 0.226 -7.807 0.645 1.00 98.12 119 VAL A C 1
ATOM 886 O O . VAL A 1 119 ? 0.504 -8.599 -0.246 1.00 98.12 119 VAL A O 1
ATOM 889 N N . LYS A 1 120 ? -0.532 -6.728 0.422 1.00 98.38 120 LYS A N 1
ATOM 890 C CA . LYS A 1 120 ? -1.214 -6.484 -0.855 1.00 98.38 120 LYS A CA 1
ATOM 891 C C . LYS A 1 120 ? -1.471 -4.994 -1.058 1.00 98.38 120 LYS A C 1
ATOM 893 O O . LYS A 1 120 ? -1.637 -4.252 -0.092 1.00 98.38 120 LYS A O 1
ATOM 898 N N . MET A 1 121 ? -1.538 -4.562 -2.311 1.00 98.56 121 MET A N 1
ATOM 899 C CA . MET A 1 121 ? -2.118 -3.277 -2.695 1.00 98.56 121 MET A CA 1
ATOM 900 C C . MET A 1 121 ? -3.240 -3.521 -3.696 1.00 98.56 121 MET A C 1
ATOM 902 O O . MET A 1 121 ? -3.093 -4.394 -4.551 1.00 98.56 121 MET A O 1
ATOM 906 N N . ILE A 1 122 ? -4.336 -2.771 -3.574 1.00 98.44 122 ILE A N 1
ATOM 907 C CA . ILE A 1 122 ? -5.448 -2.800 -4.533 1.00 98.44 122 ILE A CA 1
ATOM 908 C C . ILE A 1 122 ? -5.858 -1.374 -4.894 1.00 98.44 122 ILE A C 1
ATOM 910 O O . ILE A 1 122 ? -5.641 -0.426 -4.130 1.00 98.44 122 ILE A O 1
ATOM 914 N N . GLU A 1 123 ? -6.468 -1.236 -6.058 1.00 97.56 123 GLU A N 1
ATOM 915 C CA . GLU A 1 123 ? -7.060 0.011 -6.518 1.00 97.56 123 GLU A CA 1
ATOM 916 C C . GLU A 1 123 ? -8.463 0.212 -5.922 1.00 97.56 123 GLU A C 1
ATOM 918 O O . GLU A 1 123 ? -9.265 -0.718 -5.883 1.00 97.56 123 GLU A O 1
ATOM 923 N N . ASP A 1 124 ? -8.761 1.434 -5.470 1.00 96.88 124 ASP A N 1
ATOM 924 C CA . ASP A 1 124 ? -10.093 1.848 -5.011 1.00 96.88 124 ASP A CA 1
ATOM 925 C C . ASP A 1 124 ? -10.431 3.247 -5.554 1.00 96.88 124 ASP A C 1
ATOM 927 O O . ASP A 1 124 ? -10.156 4.261 -4.909 1.00 96.88 124 ASP A O 1
ATOM 931 N N . ASP A 1 125 ? -10.996 3.311 -6.765 1.00 94.81 125 ASP A N 1
ATOM 932 C CA . ASP A 1 125 ? -11.380 4.556 -7.454 1.00 94.81 125 ASP A CA 1
ATOM 933 C C . ASP A 1 125 ? -10.234 5.596 -7.471 1.00 94.81 125 ASP A C 1
ATOM 935 O O . ASP A 1 125 ? -9.231 5.430 -8.169 1.00 94.81 125 ASP A O 1
ATOM 939 N N . LYS A 1 126 ? -10.320 6.659 -6.664 1.00 96.75 126 LYS A N 1
ATOM 940 C CA . LYS A 1 126 ? -9.309 7.732 -6.571 1.00 96.75 126 LYS A CA 1
ATOM 941 C C . LYS A 1 126 ? -8.123 7.386 -5.666 1.00 96.75 126 LYS A C 1
ATOM 943 O O . LYS A 1 126 ? -7.265 8.239 -5.422 1.00 96.75 126 LYS A O 1
ATOM 948 N N . ARG A 1 127 ? -8.078 6.168 -5.129 1.00 97.44 127 ARG A N 1
ATOM 949 C CA . ARG A 1 127 ? -7.195 5.753 -4.037 1.00 97.44 127 ARG A CA 1
ATOM 950 C C . ARG A 1 127 ? -6.437 4.485 -4.406 1.00 97.44 127 ARG A C 1
ATOM 952 O O . ARG A 1 127 ? -6.866 3.693 -5.243 1.00 97.44 127 ARG A O 1
ATOM 959 N N . VAL A 1 128 ? -5.321 4.282 -3.723 1.00 98.62 128 VAL A N 1
ATOM 960 C CA . VAL A 1 128 ? -4.669 2.977 -3.604 1.00 98.62 128 VAL A CA 1
ATOM 961 C C . VAL A 1 128 ? -4.743 2.572 -2.143 1.00 98.62 128 VAL A C 1
ATOM 963 O O . VAL A 1 128 ? -4.343 3.344 -1.265 1.00 98.62 128 VAL A O 1
ATOM 966 N N . LEU A 1 129 ? -5.267 1.377 -1.886 1.00 98.81 129 LEU A N 1
ATOM 967 C CA . LEU A 1 129 ? -5.291 0.790 -0.554 1.00 98.81 129 LEU A CA 1
ATOM 968 C C . LEU A 1 129 ? -4.065 -0.095 -0.361 1.00 98.81 129 LEU A C 1
ATOM 970 O O . LEU A 1 129 ? -3.681 -0.852 -1.251 1.00 98.81 129 LEU A O 1
ATOM 974 N N . VAL A 1 130 ? -3.462 -0.009 0.820 1.00 98.62 130 VAL A N 1
ATOM 975 C CA . VAL A 1 130 ? -2.254 -0.747 1.190 1.00 98.62 130 VAL A CA 1
ATOM 976 C C . VAL A 1 130 ? -2.561 -1.623 2.389 1.00 98.62 130 VAL A C 1
ATOM 978 O O . VAL A 1 130 ? -2.844 -1.117 3.470 1.00 98.62 130 VAL A O 1
ATOM 981 N N . PHE A 1 131 ? -2.472 -2.934 2.225 1.00 98.75 131 PHE A N 1
ATOM 982 C CA . PHE A 1 131 ? -2.717 -3.907 3.279 1.00 98.75 131 PHE A CA 1
ATOM 983 C C . PHE A 1 131 ? -1.401 -4.430 3.833 1.00 98.75 131 PHE A C 1
ATOM 985 O O . PHE A 1 131 ? -0.524 -4.871 3.084 1.00 98.75 131 PHE A O 1
ATOM 992 N N . PHE A 1 132 ? -1.246 -4.361 5.150 1.00 98.00 132 PHE A N 1
ATOM 993 C CA . PHE A 1 132 ? -0.004 -4.723 5.820 1.00 98.00 132 PHE A CA 1
ATOM 994 C C . PHE A 1 132 ? -0.246 -5.060 7.289 1.00 98.00 132 PHE A C 1
ATOM 996 O O . PHE A 1 132 ? -1.250 -4.667 7.878 1.00 98.00 132 PHE A O 1
ATOM 1003 N N . ASN A 1 133 ? 0.699 -5.769 7.891 1.00 96.38 133 ASN A N 1
ATOM 1004 C CA . ASN A 1 133 ? 0.763 -5.941 9.338 1.00 96.38 133 ASN A CA 1
ATOM 1005 C C . ASN A 1 133 ? 1.721 -4.924 9.945 1.00 96.38 133 ASN A C 1
ATOM 1007 O O . ASN A 1 133 ? 2.692 -4.574 9.290 1.00 96.38 133 ASN A O 1
ATOM 1011 N N . GLU A 1 134 ? 1.511 -4.493 11.186 1.00 93.00 134 GLU A N 1
ATOM 1012 C CA . GLU A 1 134 ? 2.500 -3.729 11.956 1.00 93.00 134 GLU A CA 1
ATOM 1013 C C . GLU A 1 134 ? 2.395 -4.005 13.461 1.00 93.00 134 GLU A C 1
ATOM 1015 O O . GLU A 1 134 ? 1.342 -4.402 13.951 1.00 93.00 134 GLU A O 1
ATOM 1020 N N . MET A 1 135 ? 3.476 -3.792 14.209 1.00 90.44 135 MET A N 1
ATOM 1021 C CA . MET A 1 135 ? 3.476 -3.833 15.669 1.00 90.44 135 MET A CA 1
ATOM 1022 C C . MET A 1 135 ? 2.760 -2.601 16.221 1.00 90.44 135 MET A C 1
ATOM 1024 O O . MET A 1 135 ? 3.104 -1.467 15.895 1.00 90.44 135 MET A O 1
ATOM 1028 N N . GLN A 1 136 ? 1.792 -2.804 17.106 1.00 86.12 136 GLN A N 1
ATOM 1029 C CA . GLN A 1 136 ? 1.094 -1.731 17.800 1.00 86.12 136 GLN A CA 1
ATOM 1030 C C . GLN A 1 136 ? 1.137 -1.968 19.307 1.00 86.12 136 GLN A C 1
ATOM 1032 O O . GLN A 1 136 ? 0.805 -3.051 19.790 1.00 86.12 136 GLN A O 1
ATOM 1037 N N . LYS A 1 137 ? 1.513 -0.924 20.053 1.00 83.00 137 LYS A N 1
ATOM 1038 C CA . LYS A 1 137 ? 1.349 -0.886 21.505 1.00 83.00 137 LYS A CA 1
ATOM 1039 C C . LYS A 1 137 ? -0.102 -0.543 21.828 1.00 83.00 137 LYS A C 1
ATOM 1041 O O . LYS A 1 137 ? -0.606 0.498 21.407 1.00 83.00 137 LYS A O 1
ATOM 1046 N N . LEU A 1 138 ? -0.772 -1.429 22.545 1.00 75.44 138 LEU A N 1
ATOM 1047 C CA . LEU A 1 138 ? -2.145 -1.244 22.998 1.00 75.44 138 LEU A CA 1
ATOM 1048 C C . LEU A 1 138 ? -2.202 -0.383 24.259 1.00 75.44 138 LEU A C 1
ATOM 1050 O O . LEU A 1 138 ? -1.196 -0.175 24.937 1.00 75.44 138 LEU A O 1
ATOM 1054 N N . SER A 1 139 ? -3.415 0.031 24.632 1.00 73.06 139 SER A N 1
ATOM 1055 C CA . SER A 1 139 ? -3.677 0.695 25.914 1.00 73.06 139 SER A CA 1
ATOM 1056 C C . SER A 1 139 ? -3.303 -0.161 27.130 1.00 73.06 139 SER A C 1
ATOM 1058 O O . SER A 1 139 ? -2.948 0.392 28.164 1.00 73.06 139 SER A O 1
ATOM 1060 N N . SER A 1 140 ? -3.318 -1.493 27.008 1.00 75.00 140 SER A N 1
ATOM 1061 C CA . SER A 1 140 ? -2.852 -2.420 28.050 1.00 75.00 140 SER A CA 1
ATOM 1062 C C . SER A 1 140 ? -1.329 -2.422 28.240 1.00 75.00 140 SER A C 1
ATOM 1064 O O . SER A 1 140 ? -0.835 -3.041 29.175 1.00 75.00 140 SER A O 1
ATOM 1066 N N . GLY A 1 141 ? -0.572 -1.774 27.349 1.00 78.44 141 GLY A N 1
ATOM 1067 C CA . GLY A 1 141 ? 0.891 -1.824 27.317 1.00 78.44 141 GLY A CA 1
ATOM 1068 C C . GLY A 1 141 ? 1.465 -2.996 26.515 1.00 78.44 141 GLY A C 1
ATOM 1069 O O . GLY A 1 141 ? 2.639 -2.943 26.153 1.00 78.44 141 GLY A O 1
ATOM 1070 N N . GLU A 1 142 ? 0.644 -3.993 26.178 1.00 82.31 142 GLU A N 1
ATOM 1071 C CA . GLU A 1 142 ? 1.003 -5.114 25.303 1.00 82.31 142 GLU A CA 1
ATOM 1072 C C . GLU A 1 142 ? 1.352 -4.608 23.897 1.00 82.31 142 GLU A C 1
ATOM 1074 O O . GLU A 1 142 ? 0.647 -3.770 23.324 1.00 82.31 142 GLU A O 1
ATOM 1079 N N . VAL A 1 143 ? 2.444 -5.127 23.337 1.00 86.38 143 VAL A N 1
ATOM 1080 C CA . VAL A 1 143 ? 2.822 -4.913 21.939 1.00 86.38 143 VAL A CA 1
ATOM 1081 C C . VAL A 1 143 ? 2.426 -6.154 21.162 1.00 86.38 143 VAL A C 1
ATOM 1083 O O . VAL A 1 143 ? 2.867 -7.251 21.491 1.00 86.38 143 VAL A O 1
ATOM 1086 N N . ARG A 1 144 ? 1.611 -5.978 20.124 1.00 87.56 144 ARG A N 1
ATOM 1087 C CA . ARG A 1 144 ? 1.211 -7.075 19.242 1.00 87.56 144 ARG A CA 1
ATOM 1088 C C . ARG A 1 144 ? 1.184 -6.644 17.791 1.00 87.56 144 ARG A C 1
ATOM 1090 O O . ARG A 1 144 ? 0.938 -5.474 17.494 1.00 87.56 144 ARG A O 1
ATOM 1097 N N . MET A 1 145 ? 1.377 -7.604 16.896 1.00 90.75 145 MET A N 1
ATOM 1098 C CA . MET A 1 145 ? 1.093 -7.409 15.481 1.00 90.75 145 MET A CA 1
ATOM 1099 C C . MET A 1 145 ? -0.402 -7.107 15.306 1.00 90.75 145 MET A C 1
ATOM 1101 O O . MET A 1 145 ? -1.240 -7.676 16.005 1.00 90.75 145 MET A O 1
ATOM 1105 N N . VAL A 1 146 ? -0.737 -6.197 14.398 1.00 92.44 146 VAL A N 1
ATOM 1106 C CA . VAL A 1 146 ? -2.101 -5.889 13.969 1.00 92.44 146 VAL A CA 1
ATOM 1107 C C . VAL A 1 146 ? -2.142 -5.717 12.457 1.00 92.44 146 VAL A C 1
ATOM 1109 O O . VAL A 1 146 ? -1.247 -5.114 11.867 1.00 92.44 146 VAL A O 1
ATOM 1112 N N . ALA A 1 147 ? -3.221 -6.184 11.842 1.00 96.38 147 ALA A N 1
ATOM 1113 C CA . ALA A 1 147 ? -3.515 -5.929 10.44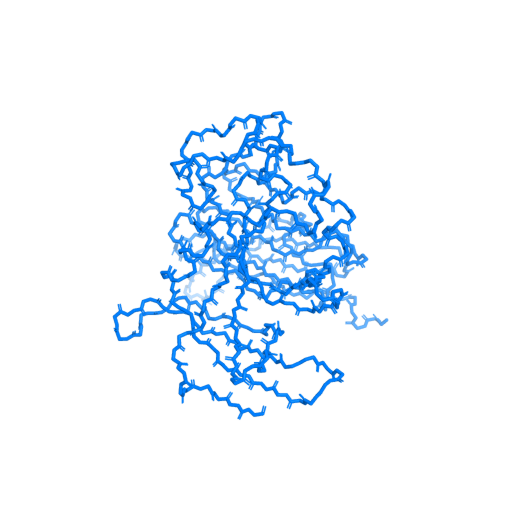3 1.00 96.38 147 ALA A CA 1
ATOM 1114 C C . ALA A 1 147 ? -4.057 -4.507 10.237 1.00 96.38 147 ALA A C 1
ATOM 1116 O O . ALA A 1 147 ? -4.948 -4.052 10.961 1.00 96.38 147 ALA A O 1
ATOM 1117 N N . GLN A 1 148 ? -3.545 -3.816 9.225 1.00 97.12 148 GLN A N 1
ATOM 1118 C CA . GLN A 1 148 ? -3.920 -2.460 8.841 1.00 97.12 148 GLN A CA 1
ATOM 1119 C C . GLN A 1 148 ? -4.330 -2.418 7.369 1.00 97.12 148 GLN A C 1
ATOM 1121 O O . GLN A 1 148 ? -3.792 -3.142 6.529 1.00 97.12 148 GLN A O 1
ATOM 1126 N N . VAL A 1 149 ? -5.248 -1.506 7.064 1.00 98.62 149 VAL A N 1
ATOM 1127 C CA . VAL A 1 149 ? -5.463 -0.975 5.721 1.00 98.62 149 VAL A CA 1
ATOM 1128 C C . VAL A 1 149 ? -5.078 0.500 5.733 1.00 98.62 149 VAL A C 1
ATOM 1130 O O . VAL A 1 149 ? -5.612 1.290 6.510 1.00 98.62 149 VAL A O 1
ATOM 1133 N N . GLY A 1 150 ? -4.096 0.855 4.916 1.00 97.88 150 GLY A N 1
ATOM 1134 C CA . GLY A 1 150 ? -3.705 2.222 4.613 1.00 97.88 150 GLY A CA 1
ATOM 1135 C C . GLY A 1 150 ? -4.327 2.699 3.307 1.00 97.88 150 GLY A C 1
ATOM 1136 O O . GLY A 1 150 ? -4.742 1.892 2.481 1.00 97.88 150 GLY A O 1
ATOM 1137 N N . GLN A 1 151 ? -4.346 4.007 3.106 1.00 97.38 151 GLN A N 1
ATOM 1138 C CA . GLN A 1 151 ? -4.792 4.657 1.880 1.00 97.38 151 GLN A CA 1
ATOM 1139 C C . GLN A 1 151 ? -3.769 5.708 1.456 1.00 97.38 151 GLN A C 1
ATOM 1141 O O . GLN A 1 151 ? -3.205 6.383 2.309 1.00 97.38 151 GLN A O 1
ATOM 1146 N N . VAL A 1 152 ? -3.604 5.890 0.146 1.00 98.38 152 VAL A N 1
ATOM 1147 C CA . VAL A 1 152 ? -3.075 7.118 -0.471 1.00 98.38 152 VAL A CA 1
ATOM 1148 C C . VAL A 1 152 ? -3.975 7.542 -1.628 1.00 98.38 152 VAL A C 1
ATOM 1150 O O . VAL A 1 152 ? -4.601 6.700 -2.272 1.00 98.38 152 VAL A O 1
ATOM 1153 N N . CYS A 1 153 ? -4.039 8.839 -1.913 1.00 98.12 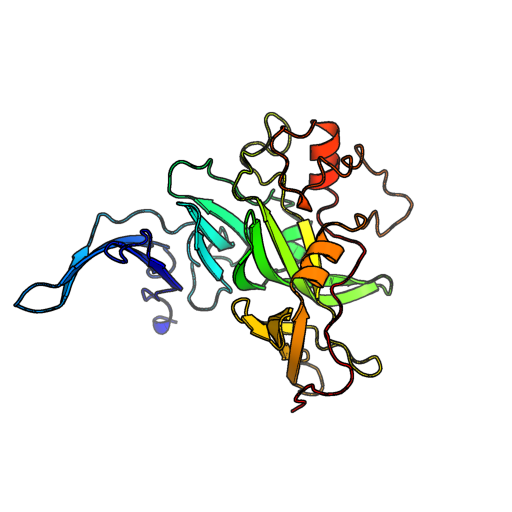153 CYS A N 1
ATOM 1154 C CA . CYS A 1 153 ? -4.791 9.362 -3.047 1.00 98.12 153 CYS A CA 1
ATOM 1155 C C . CYS A 1 153 ? -3.933 9.441 -4.306 1.00 98.12 153 CYS A C 1
ATOM 1157 O O . CYS A 1 153 ? -2.769 9.847 -4.275 1.00 98.12 153 CYS A O 1
ATOM 1159 N N . LYS A 1 154 ? -4.525 9.086 -5.447 1.00 98.00 154 LYS A N 1
ATOM 1160 C CA . LYS A 1 154 ? -3.833 9.100 -6.740 1.00 98.00 154 LYS A CA 1
ATOM 1161 C C . LYS A 1 154 ? -3.474 10.510 -7.204 1.00 98.00 154 LYS A C 1
ATOM 1163 O O . LYS A 1 154 ? -2.440 10.683 -7.835 1.00 98.00 154 LYS A O 1
ATOM 1168 N N . ASN A 1 155 ? -4.267 11.513 -6.833 1.00 97.12 155 ASN A N 1
ATOM 1169 C CA . ASN A 1 155 ? -4.025 12.925 -7.137 1.00 97.12 155 ASN A CA 1
ATOM 1170 C C . ASN A 1 155 ? -3.141 13.650 -6.104 1.00 97.12 155 ASN A C 1
ATOM 1172 O O . ASN A 1 155 ? -2.950 14.855 -6.232 1.00 97.12 155 ASN A O 1
ATOM 1176 N N . ASP A 1 156 ? -2.621 12.965 -5.077 1.00 97.62 156 ASP A N 1
ATOM 1177 C CA . ASP A 1 156 ? -1.737 13.595 -4.090 1.00 97.62 156 ASP A CA 1
ATOM 1178 C C . ASP A 1 156 ? -0.482 14.127 -4.794 1.00 97.62 156 ASP A C 1
ATOM 1180 O O . ASP A 1 156 ? 0.126 13.420 -5.598 1.00 97.62 156 ASP A O 1
ATOM 1184 N N . VAL A 1 157 ? -0.090 15.366 -4.513 1.00 96.62 157 VAL A N 1
ATOM 1185 C CA . VAL A 1 157 ? 1.087 16.021 -5.109 1.00 96.62 157 VAL A CA 1
ATOM 1186 C C . VAL A 1 157 ? 2.197 16.281 -4.091 1.00 96.62 157 VAL A C 1
ATOM 1188 O O . VAL A 1 157 ? 3.247 16.813 -4.450 1.00 96.62 157 VAL A O 1
ATOM 1191 N N . GLY A 1 158 ? 2.000 15.864 -2.840 1.00 96.12 158 GLY A N 1
ATOM 1192 C CA . GLY A 1 158 ? 2.870 16.201 -1.725 1.00 96.12 158 GLY A CA 1
ATOM 1193 C C . GLY A 1 158 ? 2.598 17.595 -1.163 1.00 96.12 158 GLY A C 1
ATOM 1194 O O . GLY A 1 158 ? 1.811 18.373 -1.705 1.00 96.12 158 GLY A O 1
ATOM 1195 N N . GLY A 1 159 ? 3.256 17.911 -0.049 1.00 95.00 159 GLY A N 1
ATOM 1196 C CA . GLY A 1 159 ? 3.242 19.260 0.509 1.00 95.00 159 GLY A CA 1
ATOM 1197 C C . GLY A 1 159 ? 4.369 20.132 -0.043 1.00 95.00 159 GLY A C 1
ATOM 1198 O O . GLY A 1 159 ? 5.252 19.657 -0.760 1.00 95.00 159 GLY A O 1
ATOM 1199 N N . ASP A 1 160 ? 4.348 21.416 0.308 1.00 92.62 160 ASP A N 1
ATOM 1200 C CA . ASP A 1 160 ? 5.373 22.374 -0.120 1.00 92.62 160 ASP A CA 1
ATOM 1201 C C . ASP A 1 160 ? 6.517 22.442 0.898 1.00 92.62 160 ASP A C 1
ATOM 1203 O O . ASP A 1 160 ? 7.625 21.971 0.630 1.00 92.62 160 ASP A O 1
ATOM 1207 N N . ARG A 1 161 ? 6.233 22.977 2.094 1.00 92.00 161 ARG A N 1
ATOM 1208 C CA . ARG A 1 161 ? 7.193 23.078 3.205 1.00 92.00 161 ARG A CA 1
ATOM 1209 C C . ARG A 1 161 ? 7.112 21.871 4.135 1.00 92.00 161 ARG A C 1
ATOM 1211 O O . ARG A 1 161 ? 8.121 21.229 4.424 1.00 92.00 161 ARG A O 1
ATOM 1218 N N . VAL A 1 162 ? 5.909 21.555 4.609 1.00 92.44 162 VAL A N 1
ATOM 1219 C CA . VAL A 1 162 ? 5.630 20.365 5.422 1.00 92.44 162 VAL A CA 1
ATOM 1220 C C . VAL A 1 162 ? 5.320 19.205 4.482 1.00 92.44 162 VAL A C 1
ATOM 1222 O O . VAL A 1 162 ? 4.587 19.389 3.523 1.00 92.44 162 VAL A O 1
ATOM 1225 N N . LEU A 1 163 ? 5.874 18.014 4.739 1.00 93.44 163 LEU A N 1
ATOM 1226 C CA . LEU A 1 163 ? 5.672 16.828 3.886 1.00 93.44 163 LEU A CA 1
ATOM 1227 C C . LEU A 1 163 ? 6.073 17.050 2.408 1.00 93.44 163 LEU A C 1
ATOM 1229 O O . LEU A 1 163 ? 5.459 16.504 1.492 1.00 93.44 163 LEU A O 1
ATOM 1233 N N . SER A 1 164 ? 7.143 17.819 2.168 1.00 94.69 164 SER A N 1
ATOM 1234 C CA . SER A 1 164 ? 7.712 17.985 0.825 1.00 94.69 164 SER A CA 1
ATOM 1235 C C . SER A 1 164 ? 8.154 16.644 0.238 1.00 94.69 164 SER A C 1
ATOM 1237 O O . SER A 1 164 ? 8.901 15.901 0.881 1.00 94.69 164 SER A O 1
ATOM 1239 N N . ARG A 1 165 ? 7.676 16.320 -0.974 1.00 94.25 165 ARG A N 1
ATOM 1240 C CA . ARG A 1 165 ? 7.879 15.013 -1.645 1.00 94.25 165 ARG A CA 1
ATOM 1241 C C . ARG A 1 165 ? 7.431 13.805 -0.802 1.00 94.25 165 ARG A C 1
ATOM 1243 O O . ARG A 1 165 ? 7.919 12.688 -0.994 1.00 94.25 165 ARG A O 1
ATOM 1250 N N . MET A 1 166 ? 6.511 14.014 0.137 1.00 96.25 166 MET A N 1
ATOM 1251 C CA . MET A 1 166 ? 5.941 12.972 0.989 1.00 96.25 166 MET A CA 1
ATOM 1252 C C . MET A 1 166 ? 4.426 12.918 0.826 1.00 96.25 166 MET A C 1
ATOM 1254 O O . MET A 1 166 ? 3.810 13.913 0.459 1.00 96.25 166 MET A O 1
ATOM 1258 N N . TRP A 1 167 ? 3.825 11.764 1.116 1.00 97.00 167 TRP A N 1
ATOM 1259 C CA . TRP A 1 167 ? 2.368 11.636 1.118 1.00 97.00 167 TRP A CA 1
ATOM 1260 C C . TRP A 1 167 ? 1.731 12.631 2.081 1.00 97.00 167 TRP A C 1
ATOM 1262 O O . TRP A 1 167 ? 2.109 12.694 3.252 1.00 97.00 167 TRP A O 1
ATOM 1272 N N . THR A 1 168 ? 0.725 13.349 1.594 1.00 96.06 168 THR A N 1
ATOM 1273 C CA . THR A 1 168 ? -0.162 14.174 2.421 1.00 96.06 168 THR A CA 1
ATOM 1274 C C . THR A 1 168 ? -1.468 13.451 2.727 1.00 96.06 168 THR A C 1
ATOM 1276 O O . THR A 1 168 ? -2.170 13.802 3.668 1.00 96.06 168 THR A O 1
ATOM 1279 N N . THR A 1 169 ? -1.759 12.387 1.979 1.00 97.12 169 THR A N 1
ATOM 1280 C CA . THR A 1 169 ? -2.997 11.610 2.071 1.00 97.12 169 THR A CA 1
ATOM 1281 C C . THR A 1 169 ? -2.819 10.217 2.682 1.00 97.12 169 THR A C 1
ATOM 1283 O O . THR A 1 169 ? -3.758 9.424 2.663 1.00 97.12 169 THR A O 1
ATOM 1286 N N . PHE A 1 170 ? -1.638 9.907 3.241 1.00 96.94 170 PHE A N 1
ATOM 1287 C CA . PHE A 1 170 ? -1.405 8.621 3.903 1.00 96.94 170 PHE A CA 1
ATOM 1288 C C . PHE A 1 170 ? -2.084 8.556 5.274 1.00 96.94 170 PHE A C 1
ATOM 1290 O O . PHE A 1 170 ? -1.640 9.190 6.230 1.00 96.94 170 PHE A O 1
ATOM 1297 N N . ILE A 1 171 ? -3.125 7.734 5.366 1.00 96.06 171 ILE A N 1
ATOM 1298 C CA . ILE A 1 171 ? -3.857 7.404 6.596 1.00 96.06 171 ILE A CA 1
ATOM 1299 C C . ILE A 1 171 ? -4.108 5.898 6.663 1.00 96.06 171 ILE A C 1
ATOM 1301 O O . ILE A 1 171 ? -4.049 5.221 5.638 1.00 96.06 171 ILE A O 1
ATOM 1305 N N . LYS A 1 172 ? -4.383 5.355 7.851 1.00 96.69 172 LYS A N 1
ATOM 1306 C CA . LYS A 1 172 ? -4.611 3.918 8.046 1.00 96.69 172 LYS A CA 1
ATOM 1307 C C . LYS A 1 172 ? -5.580 3.588 9.171 1.00 96.69 172 LYS A C 1
ATOM 1309 O O . LYS A 1 172 ? -5.652 4.294 10.172 1.00 96.69 172 LYS A O 1
ATOM 1314 N N . SER A 1 173 ? -6.272 2.466 9.034 1.00 96.44 173 SER A N 1
ATOM 1315 C CA . SER A 1 173 ? -7.196 1.917 10.026 1.00 96.44 173 SER A CA 1
ATOM 1316 C C . SER A 1 173 ? -6.924 0.426 10.251 1.00 96.44 173 SER A C 1
ATOM 1318 O O . SER A 1 173 ? -6.485 -0.290 9.349 1.00 96.44 173 SER A O 1
ATOM 1320 N N . ARG A 1 174 ? -7.189 -0.058 11.471 1.00 95.75 174 ARG A N 1
ATOM 1321 C CA . ARG A 1 174 ? -7.016 -1.471 11.835 1.00 95.75 174 ARG A CA 1
ATOM 1322 C C . ARG A 1 174 ? -8.126 -2.319 11.215 1.00 95.75 174 ARG A C 1
ATOM 1324 O O . ARG A 1 174 ? -9.301 -2.002 11.376 1.00 95.75 174 ARG A O 1
ATOM 1331 N N . LEU A 1 175 ? -7.766 -3.448 10.612 1.00 96.75 175 LEU A N 1
ATOM 1332 C CA . LEU A 1 175 ? -8.718 -4.488 10.214 1.00 96.75 175 LEU A CA 1
ATOM 1333 C C . LEU A 1 175 ? -9.082 -5.349 11.431 1.00 96.75 175 LEU A C 1
ATOM 1335 O O . LEU A 1 175 ? -8.204 -5.904 12.094 1.00 96.75 175 LEU A O 1
ATOM 1339 N N . ASN A 1 176 ? -10.375 -5.481 11.736 1.00 93.88 176 ASN A N 1
ATOM 1340 C CA . ASN A 1 176 ? -10.846 -6.264 12.877 1.00 93.88 176 ASN A CA 1
ATOM 1341 C C . ASN A 1 176 ? -11.425 -7.617 12.435 1.00 93.88 176 ASN A C 1
ATOM 1343 O O . ASN A 1 176 ? -12.623 -7.746 12.166 1.00 93.88 176 ASN A O 1
ATOM 1347 N N . CYS A 1 177 ? -10.569 -8.641 12.428 1.00 92.00 177 CYS A N 1
ATOM 1348 C CA . CYS A 1 177 ? -10.965 -10.041 12.295 1.00 92.00 177 CYS A CA 1
ATOM 1349 C C . CYS A 1 177 ? -10.977 -10.726 13.676 1.00 92.00 177 CYS A C 1
ATOM 1351 O O . CYS A 1 177 ? -9.986 -11.308 14.113 1.00 92.00 177 CYS A O 1
ATOM 1353 N N . SER A 1 178 ? -12.104 -10.639 14.397 1.00 86.81 178 SER A N 1
ATOM 1354 C CA . SER A 1 178 ? -12.257 -11.244 15.736 1.00 86.81 178 SER A CA 1
ATOM 1355 C C . SER A 1 178 ? -13.535 -12.056 15.928 1.00 86.81 178 SER A C 1
ATOM 1357 O O . SER A 1 178 ? -14.568 -11.738 15.334 1.00 86.81 178 SER A O 1
ATOM 1359 N N . TYR A 1 179 ? -13.472 -13.117 16.730 1.00 78.69 179 TYR A N 1
ATOM 1360 C CA . TYR A 1 179 ? -14.591 -14.010 17.034 1.00 78.69 179 TYR A CA 1
ATOM 1361 C C . TYR A 1 179 ? -14.622 -14.355 18.514 1.00 78.69 179 TYR A C 1
ATOM 1363 O O . TYR A 1 179 ? -13.620 -14.795 19.065 1.00 78.69 179 TYR A O 1
ATOM 1371 N N . ASN A 1 180 ? -15.766 -14.117 19.162 1.00 77.00 180 ASN A N 1
ATOM 1372 C CA . ASN A 1 180 ? -15.964 -14.327 20.601 1.00 77.00 180 ASN A CA 1
ATOM 1373 C C . ASN A 1 180 ? -14.826 -13.757 21.475 1.00 77.00 180 ASN A C 1
ATOM 1375 O O . ASN A 1 180 ? -14.435 -14.359 22.466 1.00 77.00 180 ASN A O 1
ATOM 1379 N N . GLY A 1 181 ? -14.276 -12.599 21.091 1.00 74.56 181 GLY A N 1
ATOM 1380 C CA . GLY A 1 181 ? -13.176 -11.942 21.807 1.00 74.56 181 GLY A CA 1
ATOM 1381 C C . GLY A 1 181 ? -11.764 -12.380 21.395 1.00 74.56 181 GLY A C 1
ATOM 1382 O O . GLY A 1 181 ? -10.808 -11.706 21.768 1.00 74.56 181 GLY A O 1
ATOM 1383 N N . PHE A 1 182 ? -11.616 -13.425 20.575 1.00 79.31 182 PHE A N 1
ATOM 1384 C CA . PHE A 1 182 ? -10.333 -13.854 20.014 1.00 79.31 182 PHE A CA 1
ATOM 1385 C C . PHE A 1 182 ? -10.032 -13.108 18.715 1.00 79.31 182 PHE A C 1
ATOM 1387 O O . PHE A 1 182 ? -10.856 -13.096 17.801 1.00 79.31 182 PHE A O 1
ATOM 1394 N N . TYR A 1 183 ? -8.859 -12.485 18.625 1.00 83.00 183 TYR A N 1
ATOM 1395 C CA . TYR A 1 183 ? -8.425 -11.716 17.458 1.00 83.00 183 TYR A CA 1
ATOM 1396 C C . TYR A 1 183 ? -7.402 -12.511 16.648 1.00 83.00 183 TYR A C 1
ATOM 1398 O O . TYR A 1 183 ? -6.379 -12.916 17.196 1.00 83.00 183 TYR A O 1
ATOM 1406 N N . LEU A 1 184 ? -7.639 -12.662 15.343 1.00 87.25 184 LEU A N 1
ATOM 1407 C CA . LEU A 1 184 ? -6.618 -13.119 14.404 1.00 87.25 184 LEU A CA 1
ATOM 1408 C C . LEU A 1 184 ? -5.978 -11.878 13.799 1.00 87.25 184 LEU A C 1
ATOM 1410 O O . LEU A 1 184 ? -6.593 -11.170 13.001 1.00 87.25 184 LEU A O 1
ATOM 1414 N N . ASN A 1 185 ? -4.786 -11.551 14.286 1.00 86.81 185 ASN A N 1
ATOM 1415 C CA . ASN A 1 185 ? -4.178 -10.253 14.025 1.00 86.81 185 ASN A CA 1
ATOM 1416 C C . ASN A 1 185 ? -3.214 -10.251 12.837 1.00 86.81 185 ASN A C 1
ATOM 1418 O O . ASN A 1 185 ? -2.890 -9.167 12.358 1.00 86.81 185 ASN A O 1
ATOM 1422 N N . GLU A 1 186 ? -2.752 -11.416 12.377 1.00 93.31 186 GLU A N 1
ATOM 1423 C CA . GLU A 1 186 ? -1.743 -11.503 11.325 1.00 93.31 186 GLU A CA 1
ATOM 1424 C C . GLU A 1 186 ? -2.393 -11.728 9.968 1.00 93.31 186 GLU A C 1
ATOM 1426 O O . GLU A 1 186 ? -2.802 -12.836 9.635 1.00 93.31 186 GLU A O 1
ATOM 1431 N N . LEU A 1 187 ? -2.484 -10.667 9.176 1.00 96.69 187 LEU A N 1
ATOM 1432 C CA . LEU A 1 187 ? -2.949 -10.721 7.799 1.00 96.69 187 LEU A CA 1
ATOM 1433 C C . LEU A 1 187 ? -1.966 -11.513 6.927 1.00 96.69 187 LEU A C 1
ATOM 1435 O O . LEU A 1 187 ? -0.763 -11.253 6.961 1.00 96.69 187 LEU A O 1
ATOM 1439 N N . ARG A 1 188 ? -2.475 -12.444 6.120 1.00 96.31 188 ARG A N 1
ATOM 1440 C CA . ARG A 1 188 ? -1.669 -13.292 5.231 1.00 96.31 188 ARG A CA 1
ATOM 1441 C C . ARG A 1 188 ? -1.879 -12.974 3.755 1.00 96.31 188 ARG A C 1
ATOM 1443 O O . ARG A 1 188 ? -0.894 -12.916 3.032 1.00 96.31 188 ARG A O 1
ATOM 1450 N N . ASP A 1 189 ? -3.114 -12.721 3.330 1.00 97.44 189 ASP A N 1
ATOM 1451 C CA . ASP A 1 189 ? -3.439 -12.330 1.954 1.00 97.44 189 ASP A CA 1
ATOM 1452 C C . ASP A 1 189 ? -4.762 -11.548 1.879 1.00 97.44 189 ASP A C 1
ATOM 1454 O O . ASP A 1 189 ? -5.581 -11.612 2.802 1.00 97.44 189 ASP A O 1
ATOM 1458 N N . VAL A 1 190 ? -4.965 -10.810 0.783 1.00 98.31 190 VAL A N 1
ATOM 1459 C CA . VAL A 1 190 ? -6.168 -10.017 0.488 1.00 98.31 190 VAL A CA 1
ATOM 1460 C C . VAL A 1 190 ? -6.535 -10.142 -0.991 1.00 98.31 190 VAL A C 1
ATOM 1462 O O . VAL A 1 190 ? -5.695 -9.965 -1.872 1.00 98.31 190 VAL A O 1
ATOM 1465 N N . THR A 1 191 ? -7.811 -10.388 -1.283 1.00 97.94 191 THR A N 1
ATOM 1466 C CA . THR A 1 191 ? -8.315 -10.413 -2.663 1.00 97.94 191 THR A CA 1
ATOM 1467 C C . THR A 1 191 ? -8.475 -9.009 -3.243 1.00 97.94 191 THR A C 1
ATOM 1469 O O . THR A 1 191 ? -8.693 -8.046 -2.512 1.00 97.94 191 THR A O 1
ATOM 1472 N N . GLU A 1 192 ? -8.524 -8.907 -4.572 1.00 97.00 192 GLU A N 1
ATOM 1473 C CA . GLU A 1 192 ? -9.154 -7.747 -5.219 1.00 97.00 192 GLU A CA 1
ATOM 1474 C C . GLU A 1 192 ? -10.611 -7.582 -4.745 1.00 97.00 192 GLU A C 1
ATOM 1476 O O . GLU A 1 192 ? -11.246 -8.548 -4.290 1.00 97.00 192 GLU A O 1
ATOM 1481 N N . ALA A 1 193 ? -11.150 -6.367 -4.863 1.00 96.38 193 ALA A N 1
ATOM 1482 C CA . ALA A 1 193 ? -12.545 -6.092 -4.545 1.00 96.38 193 ALA A CA 1
ATOM 1483 C C . ALA A 1 193 ? -13.478 -6.810 -5.534 1.00 96.38 193 ALA A C 1
ATOM 1485 O O . ALA A 1 193 ? -13.268 -6.796 -6.747 1.00 96.38 193 ALA A O 1
ATOM 1486 N N . LYS A 1 194 ? -14.516 -7.471 -5.014 1.00 95.50 194 LYS A N 1
ATOM 1487 C CA . LYS A 1 194 ? -15.516 -8.193 -5.814 1.00 95.50 194 LYS A CA 1
ATOM 1488 C C . LYS A 1 194 ? -16.921 -7.895 -5.314 1.00 95.50 194 LYS A C 1
ATOM 1490 O O . LYS A 1 194 ? -17.151 -7.777 -4.113 1.00 95.50 194 LYS A O 1
ATOM 1495 N N . PHE A 1 195 ? -17.888 -7.844 -6.223 1.00 95.75 195 PHE A N 1
ATOM 1496 C CA . PHE A 1 195 ? -19.296 -7.738 -5.849 1.00 95.75 195 PHE A CA 1
ATOM 1497 C C . PHE A 1 195 ? -19.835 -9.099 -5.400 1.00 95.75 195 PHE A C 1
ATOM 1499 O O . PHE A 1 195 ? -19.913 -10.041 -6.186 1.00 95.75 195 PHE A O 1
ATOM 1506 N N . VAL A 1 196 ? -20.241 -9.193 -4.133 1.00 93.38 196 VAL A N 1
ATOM 1507 C CA . VAL A 1 196 ? -20.893 -10.372 -3.549 1.00 93.38 196 VAL A CA 1
ATOM 1508 C C . VAL A 1 196 ? -22.283 -9.959 -3.092 1.00 93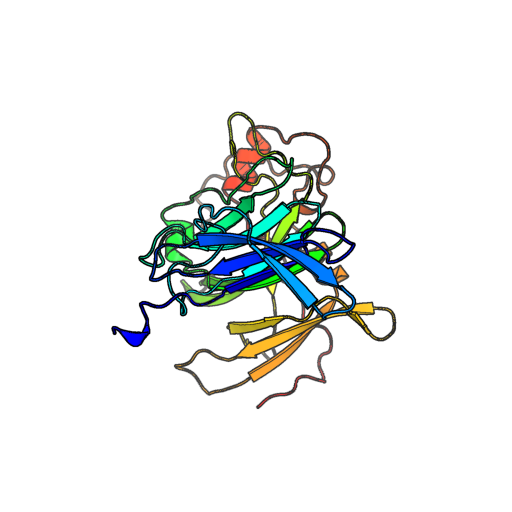.38 196 VAL A C 1
ATOM 1510 O O . VAL A 1 196 ? -22.422 -9.118 -2.209 1.00 93.38 196 VAL A O 1
ATOM 1513 N N . ASN A 1 197 ? -23.324 -10.531 -3.703 1.00 92.12 197 ASN A N 1
ATOM 1514 C CA . ASN A 1 197 ? -24.724 -10.164 -3.442 1.00 92.12 197 ASN A CA 1
ATOM 1515 C C . ASN A 1 197 ? -24.978 -8.644 -3.544 1.00 92.12 197 ASN A C 1
ATOM 1517 O O . ASN A 1 197 ? -25.655 -8.063 -2.701 1.00 92.12 197 ASN A O 1
ATOM 1521 N N . GLY A 1 198 ? -24.385 -7.994 -4.551 1.00 94.75 198 GLY A N 1
ATOM 1522 C CA . GLY A 1 198 ? -24.507 -6.548 -4.771 1.00 94.75 198 GLY A CA 1
ATOM 1523 C C . GLY A 1 198 ? -23.643 -5.673 -3.856 1.00 94.75 198 GLY A C 1
ATOM 1524 O O . GLY A 1 198 ? -23.687 -4.454 -3.981 1.00 94.75 198 GLY A O 1
ATOM 1525 N N . VAL A 1 199 ? -22.835 -6.261 -2.967 1.00 96.06 199 VAL A N 1
ATOM 1526 C CA . VAL A 1 199 ? -21.954 -5.525 -2.052 1.00 96.06 199 VAL A CA 1
ATOM 1527 C C . VAL A 1 199 ? -20.498 -5.719 -2.452 1.00 96.06 199 VAL A C 1
ATOM 1529 O O . VAL A 1 199 ? -19.984 -6.839 -2.463 1.00 96.06 199 VAL A O 1
ATOM 1532 N N . GLU A 1 200 ? -19.817 -4.619 -2.752 1.00 97.38 200 GLU A N 1
ATOM 1533 C CA . GLU A 1 200 ? -18.384 -4.610 -3.034 1.00 97.38 200 GLU A CA 1
ATOM 1534 C C . GLU A 1 200 ? -17.586 -5.004 -1.778 1.00 97.38 200 GLU A C 1
ATOM 1536 O O . GLU A 1 200 ? -17.666 -4.353 -0.730 1.00 97.38 200 GLU A O 1
ATOM 1541 N N . THR A 1 201 ? -16.858 -6.114 -1.870 1.00 97.06 201 THR A N 1
ATOM 1542 C CA . THR A 1 201 ? -16.288 -6.836 -0.730 1.00 97.06 201 THR A CA 1
ATOM 1543 C C . THR A 1 201 ? -14.901 -7.372 -1.070 1.00 97.06 201 THR A C 1
ATOM 1545 O O . THR A 1 201 ? -14.686 -7.907 -2.157 1.00 97.06 201 THR A O 1
ATOM 1548 N N . ILE A 1 202 ? -13.981 -7.291 -0.112 1.00 97.81 202 ILE A N 1
ATOM 1549 C CA . ILE A 1 202 ? -12.709 -8.020 -0.130 1.00 97.81 202 ILE A CA 1
ATOM 1550 C C . ILE A 1 202 ? -12.762 -9.198 0.843 1.00 97.81 202 ILE A C 1
ATOM 1552 O O . ILE A 1 202 ? -13.463 -9.153 1.860 1.00 97.81 202 ILE A O 1
ATOM 1556 N N . PHE A 1 203 ? -11.981 -10.234 0.562 1.00 96.75 203 PHE A N 1
ATOM 1557 C CA . PHE A 1 203 ? -11.712 -11.322 1.496 1.00 96.75 203 PHE A CA 1
ATOM 1558 C C . PHE A 1 203 ? -10.251 -11.275 1.905 1.00 96.75 203 PHE A C 1
ATOM 1560 O O . PHE A 1 203 ? -9.379 -10.999 1.085 1.00 96.75 203 PHE A O 1
ATOM 1567 N N . ALA A 1 204 ? -9.996 -11.555 3.175 1.00 96.94 204 ALA A N 1
ATOM 1568 C CA . ALA A 1 204 ? -8.665 -11.541 3.741 1.00 96.94 204 ALA A CA 1
ATOM 1569 C C . ALA A 1 204 ? -8.457 -12.757 4.644 1.00 96.94 204 ALA A C 1
ATOM 1571 O O . ALA A 1 204 ? -9.338 -13.116 5.436 1.00 96.94 204 ALA A O 1
ATOM 1572 N N . THR A 1 205 ? -7.298 -13.394 4.508 1.00 95.88 205 THR A N 1
ATOM 1573 C CA . THR A 1 205 ? -6.872 -14.523 5.338 1.00 95.88 205 THR A CA 1
ATOM 1574 C C . THR A 1 205 ? -6.035 -14.012 6.502 1.00 95.88 205 THR A C 1
ATOM 1576 O O . THR A 1 205 ? -5.192 -13.131 6.341 1.00 95.88 205 THR A O 1
ATOM 1579 N N . PHE A 1 206 ? -6.269 -14.560 7.687 1.00 94.62 206 PHE A N 1
ATOM 1580 C CA . PHE A 1 206 ? -5.559 -14.209 8.909 1.00 94.62 206 PHE A CA 1
ATOM 1581 C C . PHE A 1 206 ? -5.053 -15.464 9.601 1.00 94.62 206 PHE A C 1
ATOM 1583 O O . PHE A 1 206 ? -5.693 -16.511 9.507 1.00 94.62 206 PHE A O 1
ATOM 1590 N N . SER A 1 207 ? -3.963 -15.334 10.348 1.00 91.38 207 SER A N 1
ATOM 1591 C CA . SER A 1 207 ? -3.497 -16.343 11.292 1.00 91.38 207 SER A CA 1
ATOM 1592 C C . SER A 1 207 ? -3.364 -15.779 12.707 1.00 91.38 207 SER A C 1
ATOM 1594 O O . SER A 1 207 ? -3.388 -14.562 12.941 1.00 91.38 207 SER A O 1
ATOM 1596 N N . THR A 1 208 ? -3.239 -16.682 13.671 1.00 86.44 208 THR A N 1
ATOM 1597 C CA . THR A 1 208 ? -2.696 -16.375 14.991 1.00 86.44 208 THR A CA 1
ATOM 1598 C C . THR A 1 208 ? -1.167 -16.202 14.916 1.00 86.44 208 THR A C 1
ATOM 1600 O O . THR A 1 208 ? -0.559 -16.624 13.925 1.00 86.44 208 THR A O 1
ATOM 1603 N N . PRO A 1 209 ? -0.542 -15.541 15.910 1.00 83.25 209 PRO A N 1
ATOM 1604 C CA . PRO A 1 209 ? 0.915 -15.493 16.030 1.00 83.25 209 PRO A CA 1
ATOM 1605 C C . PRO A 1 209 ? 1.547 -16.883 16.129 1.00 83.25 209 PRO A C 1
ATOM 1607 O O . PRO A 1 209 ? 0.953 -17.783 16.724 1.00 83.25 209 PRO A O 1
ATOM 1610 N N . GLU A 1 210 ? 2.769 -17.029 15.615 1.00 78.31 210 GLU A N 1
ATOM 1611 C CA . GLU A 1 210 ? 3.508 -18.306 15.593 1.00 78.31 210 GLU A CA 1
ATOM 1612 C C . GLU A 1 210 ? 3.698 -18.917 16.994 1.00 78.31 210 GLU A C 1
ATOM 1614 O O . GLU A 1 210 ? 3.595 -20.130 17.150 1.00 78.31 210 GLU A O 1
ATOM 1619 N N . ASP A 1 211 ? 3.858 -18.083 18.026 1.00 79.06 211 ASP A N 1
ATOM 1620 C CA . ASP A 1 211 ? 4.046 -18.511 19.424 1.00 79.06 211 ASP A CA 1
ATOM 1621 C C . ASP A 1 211 ? 2.729 -18.805 20.174 1.00 79.06 211 ASP A C 1
ATOM 1623 O O . ASP A 1 211 ? 2.697 -18.889 21.405 1.00 79.06 211 ASP A O 1
ATOM 1627 N N . SER A 1 212 ? 1.606 -18.907 19.462 1.00 80.38 212 SER A N 1
ATOM 1628 C CA . SER A 1 212 ? 0.280 -19.123 20.049 1.00 80.38 212 SER A CA 1
ATOM 1629 C C . SER A 1 212 ? -0.407 -20.362 19.475 1.00 80.38 212 SER A C 1
ATOM 1631 O O . SER A 1 212 ? 0.119 -21.026 18.586 1.00 80.38 212 SER A O 1
ATOM 1633 N N . LEU A 1 213 ? -1.594 -20.708 19.992 1.00 82.12 213 LEU A N 1
ATOM 1634 C CA . LEU A 1 213 ? -2.387 -21.797 19.422 1.00 82.12 213 LEU A CA 1
ATOM 1635 C C . LEU A 1 213 ? -2.632 -21.513 17.934 1.00 82.12 213 LEU A C 1
ATOM 1637 O O . LEU A 1 213 ? -3.222 -20.484 17.592 1.00 82.12 213 LEU A O 1
ATOM 1641 N N . ALA A 1 214 ? -2.166 -22.419 17.073 1.00 84.31 214 ALA A N 1
ATOM 1642 C CA . ALA A 1 214 ? -2.305 -22.286 15.632 1.00 84.31 214 ALA A CA 1
ATOM 1643 C C . ALA A 1 214 ? -3.785 -22.148 15.263 1.00 84.31 214 ALA A C 1
ATOM 1645 O O . ALA A 1 214 ? -4.624 -22.936 15.697 1.00 84.31 214 ALA A O 1
ATOM 1646 N N . GLY A 1 215 ? -4.090 -21.115 14.489 1.00 85.69 215 GLY A N 1
ATOM 1647 C CA . GLY A 1 215 ? -5.433 -20.850 14.016 1.00 85.69 215 GLY A CA 1
ATOM 1648 C C . GLY A 1 215 ? -5.402 -19.967 12.782 1.00 85.69 215 GLY A C 1
ATOM 1649 O O . GLY A 1 215 ? -4.607 -19.028 12.706 1.00 85.69 215 GLY A O 1
ATOM 1650 N N . ALA A 1 216 ? -6.283 -20.243 11.830 1.00 89.31 216 ALA A N 1
ATOM 1651 C CA . ALA A 1 216 ? -6.495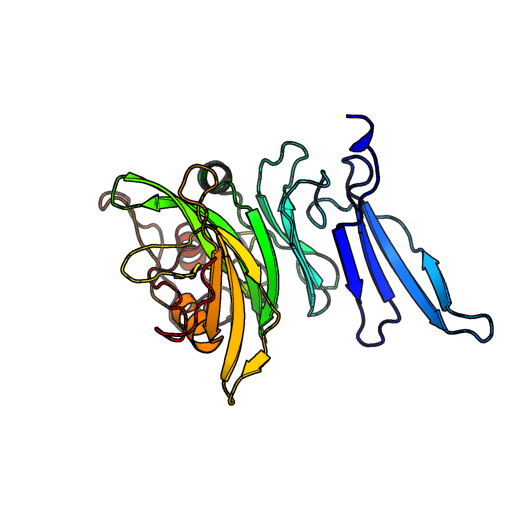 -19.418 10.648 1.00 89.31 216 ALA A CA 1
ATOM 1652 C C . ALA A 1 216 ? -7.959 -18.981 10.525 1.00 89.31 216 ALA A C 1
ATOM 1654 O O . ALA A 1 216 ? -8.867 -19.638 11.030 1.00 89.31 216 ALA A O 1
ATOM 1655 N N . ALA A 1 217 ? -8.201 -17.854 9.855 1.00 90.62 217 ALA A N 1
ATOM 1656 C CA . ALA A 1 217 ? -9.546 -17.385 9.547 1.00 90.62 217 ALA A CA 1
ATOM 1657 C C . ALA A 1 217 ? -9.606 -16.668 8.204 1.00 90.62 217 ALA A C 1
ATOM 1659 O O . ALA A 1 217 ? -8.674 -15.972 7.811 1.00 90.62 217 ALA A O 1
ATOM 1660 N N . VAL A 1 218 ? -10.761 -16.759 7.548 1.00 92.94 218 VAL A N 1
ATOM 1661 C CA . VAL A 1 218 ? -11.125 -15.870 6.440 1.00 92.94 218 VAL A CA 1
ATOM 1662 C C . VAL A 1 218 ? -12.153 -14.864 6.943 1.00 92.94 218 VAL A C 1
ATOM 1664 O O . VAL A 1 218 ? -13.221 -15.253 7.417 1.00 92.94 218 VAL A O 1
ATOM 1667 N N . CYS A 1 219 ? -11.841 -13.576 6.829 1.00 94.00 219 CYS A N 1
ATOM 1668 C CA . CYS A 1 219 ? -12.753 -12.475 7.120 1.00 94.00 219 CYS A CA 1
ATOM 1669 C C . CYS A 1 219 ? -13.077 -11.713 5.831 1.00 94.00 219 CYS A C 1
ATOM 1671 O O . CYS A 1 219 ? -12.196 -11.453 5.015 1.00 94.00 219 CYS A O 1
ATOM 1673 N N . SER A 1 220 ? -14.341 -11.336 5.654 1.00 95.00 220 SER A N 1
ATOM 1674 C CA . SER A 1 220 ? -14.776 -10.442 4.577 1.00 95.00 220 SER A CA 1
ATOM 1675 C C . SER A 1 220 ? -14.937 -9.017 5.098 1.00 95.00 220 SER A C 1
ATOM 1677 O O . SER A 1 220 ? -15.478 -8.840 6.192 1.00 95.00 220 SER A O 1
ATOM 1679 N N . PHE A 1 221 ? -14.551 -8.015 4.316 1.00 96.75 221 PHE A N 1
ATOM 1680 C CA . PHE A 1 221 ? -14.741 -6.598 4.638 1.00 96.75 221 PHE A CA 1
ATOM 1681 C C . PHE A 1 221 ? -15.404 -5.899 3.456 1.00 96.75 221 PHE A C 1
ATOM 1683 O O . PHE A 1 221 ? -14.962 -6.059 2.319 1.00 96.75 221 PHE A O 1
ATOM 1690 N N . THR A 1 222 ? -16.463 -5.129 3.705 1.00 97.56 222 THR A N 1
ATOM 1691 C CA . THR A 1 222 ? -17.062 -4.315 2.643 1.00 97.56 222 THR A CA 1
ATOM 1692 C C . THR A 1 222 ? -16.171 -3.115 2.354 1.00 97.56 222 THR A C 1
ATOM 1694 O O . THR A 1 222 ? -15.605 -2.511 3.271 1.00 97.56 222 THR A O 1
ATOM 1697 N N . MET A 1 223 ? -16.087 -2.722 1.085 1.00 97.81 223 MET A N 1
ATOM 1698 C CA . MET A 1 223 ? -15.341 -1.522 0.702 1.00 97.81 223 MET A CA 1
ATOM 1699 C C . MET A 1 223 ? -15.940 -0.264 1.342 1.00 97.81 223 MET A C 1
ATOM 1701 O O . MET A 1 223 ? -15.201 0.629 1.745 1.00 97.81 223 MET A O 1
ATOM 1705 N N . ASN A 1 224 ? -17.264 -0.222 1.551 1.00 97.38 224 ASN A N 1
ATOM 1706 C CA . ASN A 1 224 ? -17.902 0.868 2.294 1.00 97.38 224 ASN A CA 1
ATOM 1707 C C . ASN A 1 224 ? -17.372 0.984 3.732 1.00 97.38 224 ASN A C 1
ATOM 1709 O O . ASN A 1 224 ? -16.986 2.070 4.145 1.00 97.38 224 ASN A O 1
ATOM 1713 N N . ALA A 1 225 ? -17.277 -0.127 4.471 1.00 98.00 225 ALA A N 1
ATOM 1714 C CA . ALA A 1 225 ? -16.772 -0.108 5.844 1.00 98.00 225 ALA A CA 1
ATOM 1715 C C . ALA A 1 225 ? -15.295 0.321 5.918 1.00 98.00 225 ALA A C 1
ATOM 1717 O O . ALA A 1 225 ? -14.893 0.989 6.870 1.00 98.00 225 ALA A O 1
ATOM 1718 N N . ILE A 1 226 ? -14.488 -0.037 4.910 1.00 98.38 226 ILE A N 1
ATOM 1719 C CA . ILE A 1 226 ? -13.100 0.432 4.788 1.00 98.38 226 ILE A CA 1
ATOM 1720 C C . ILE A 1 226 ? -13.072 1.951 4.591 1.00 98.38 226 ILE A C 1
ATOM 1722 O O . ILE A 1 226 ? -12.381 2.653 5.331 1.00 98.38 226 ILE A O 1
ATOM 1726 N N . ARG A 1 227 ? -13.846 2.470 3.628 1.00 97.69 227 ARG A N 1
ATOM 1727 C CA . ARG A 1 227 ? -13.907 3.909 3.329 1.00 97.69 227 ARG A CA 1
ATOM 1728 C C . ARG A 1 227 ? -14.429 4.718 4.520 1.00 97.69 227 ARG A C 1
ATOM 1730 O O . ARG A 1 227 ? -13.863 5.769 4.807 1.00 97.69 227 ARG A O 1
ATOM 1737 N N . GLU A 1 228 ? -15.445 4.226 5.228 1.00 97.38 228 GLU A N 1
ATOM 1738 C CA . GLU A 1 228 ? -16.000 4.863 6.431 1.00 97.38 228 GLU A CA 1
ATOM 1739 C C . GLU A 1 228 ? -14.983 4.923 7.573 1.00 97.38 228 GLU A C 1
ATOM 1741 O O . GLU A 1 228 ? -14.781 5.989 8.148 1.00 97.38 228 GLU A O 1
ATOM 1746 N N . ALA A 1 229 ? -14.293 3.818 7.873 1.00 97.88 229 ALA A N 1
ATOM 1747 C CA . ALA A 1 229 ? -13.279 3.802 8.927 1.00 97.88 229 ALA A CA 1
ATOM 1748 C C . ALA A 1 229 ? -12.084 4.712 8.594 1.00 97.88 229 ALA A C 1
ATOM 1750 O O . ALA A 1 229 ? -11.542 5.372 9.478 1.00 97.88 229 ALA A O 1
ATOM 1751 N N . LEU A 1 230 ? -11.685 4.779 7.319 1.00 97.44 230 LEU A N 1
ATOM 1752 C CA . LEU A 1 230 ? -10.631 5.684 6.853 1.00 97.44 230 LEU A CA 1
ATOM 1753 C C . LEU A 1 230 ? -11.063 7.156 6.869 1.00 97.44 230 LEU A C 1
ATOM 1755 O O . LEU A 1 230 ? -10.220 8.021 7.056 1.00 97.44 230 LEU A O 1
ATOM 1759 N N . HIS A 1 231 ? -12.348 7.461 6.695 1.00 96.31 231 HIS A N 1
ATOM 1760 C CA . HIS A 1 231 ? -12.897 8.818 6.817 1.00 96.31 231 HIS A CA 1
ATOM 1761 C C . HIS A 1 231 ? -13.299 9.168 8.271 1.00 96.31 231 HIS A C 1
ATOM 1763 O O . HIS A 1 231 ? -13.868 10.228 8.530 1.00 96.31 231 HIS A O 1
ATOM 1769 N N . GLY A 1 232 ? -13.045 8.268 9.223 1.00 94.25 232 GLY A N 1
ATOM 1770 C CA . GLY A 1 232 ? -13.411 8.423 10.627 1.00 94.25 232 GLY A CA 1
ATOM 1771 C C . GLY A 1 232 ? -12.611 9.492 11.378 1.00 94.25 232 GLY A C 1
ATOM 1772 O O . GLY A 1 232 ? -11.950 10.352 10.799 1.00 94.25 232 GLY A O 1
ATOM 1773 N N . ALA A 1 233 ? -12.663 9.445 12.705 1.00 93.31 233 ALA A N 1
ATOM 1774 C CA . ALA A 1 233 ? -11.878 10.336 13.544 1.00 93.31 233 ALA A CA 1
ATOM 1775 C C . ALA A 1 233 ? -10.420 9.863 13.620 1.00 93.31 233 ALA A C 1
ATOM 1777 O O . ALA A 1 233 ? -10.129 8.672 13.741 1.00 93.31 233 ALA A O 1
ATOM 1778 N N . PHE A 1 234 ? -9.479 10.801 13.632 1.00 92.44 234 PHE A N 1
ATOM 1779 C CA . PHE A 1 234 ? -8.082 10.481 13.902 1.00 92.44 234 PHE A CA 1
ATOM 1780 C C . PHE A 1 234 ? -7.902 9.955 15.330 1.00 92.44 234 PHE A C 1
ATOM 1782 O O . PHE A 1 234 ? -8.519 10.438 16.284 1.00 92.44 234 PHE A O 1
ATOM 1789 N N . LEU A 1 235 ? -7.019 8.973 15.491 1.00 87.38 235 LEU A N 1
ATOM 1790 C CA . LEU A 1 235 ? -6.565 8.531 16.799 1.00 87.38 235 LEU A CA 1
ATOM 1791 C C . LEU A 1 235 ? -5.567 9.562 17.341 1.00 87.38 235 LEU A C 1
ATOM 1793 O O . LEU A 1 235 ? -4.433 9.643 16.870 1.00 87.38 235 LEU A O 1
ATOM 1797 N N . VAL A 1 236 ? -5.991 10.342 18.335 1.00 82.62 236 VAL A N 1
ATOM 1798 C CA . VAL A 1 236 ? -5.155 11.352 18.997 1.00 82.62 236 VAL A CA 1
ATOM 1799 C C . VAL A 1 236 ? -4.656 10.817 20.338 1.00 82.62 236 VAL A C 1
ATOM 1801 O O . VAL A 1 236 ? -5.450 10.530 21.233 1.00 82.62 236 VAL A O 1
ATOM 1804 N N . GLY A 1 237 ? -3.329 10.711 20.456 1.00 66.44 237 GLY A N 1
ATOM 1805 C CA . GLY A 1 237 ? -2.618 10.321 21.673 1.00 66.44 237 GLY A CA 1
ATOM 1806 C C . GLY A 1 237 ? -2.599 8.818 21.995 1.00 66.44 237 GLY A C 1
ATOM 1807 O O . GLY A 1 237 ? -3.409 8.020 21.530 1.00 66.44 237 GLY A O 1
ATOM 1808 N N . SER A 1 238 ? -1.640 8.451 22.846 1.00 57.06 238 SER A N 1
ATOM 1809 C CA . SER A 1 238 ? -1.702 7.298 23.763 1.00 57.06 238 SER A CA 1
ATOM 1810 C C . SER A 1 238 ? -1.560 7.733 25.231 1.00 57.06 238 SER A C 1
ATOM 1812 O O . SER A 1 238 ? -1.856 6.957 26.134 1.00 57.06 238 SER A O 1
ATOM 1814 N N . ASP A 1 239 ? -1.085 8.966 25.438 1.00 46.69 239 ASP A N 1
ATOM 1815 C CA . ASP A 1 239 ? -0.814 9.650 26.700 1.00 46.69 239 ASP A CA 1
ATOM 1816 C C . ASP A 1 239 ? -1.440 11.061 26.602 1.00 46.69 239 ASP A C 1
ATOM 1818 O O . ASP A 1 239 ? -1.098 11.796 25.668 1.00 46.69 239 ASP A O 1
ATOM 1822 N N . PRO A 1 240 ? -2.360 11.443 27.508 1.00 40.84 240 PRO A N 1
ATOM 1823 C CA . PRO A 1 240 ? -3.032 12.747 27.509 1.00 40.84 240 PRO A CA 1
ATOM 1824 C C . PRO A 1 240 ? -2.109 13.970 27.643 1.00 40.84 240 PRO A C 1
ATOM 1826 O O . PRO A 1 240 ? -2.567 15.090 27.431 1.00 40.84 240 PRO A O 1
ATOM 1829 N N . SER A 1 241 ? -0.840 13.787 28.025 1.00 46.75 241 SER A N 1
ATOM 1830 C CA . SER A 1 241 ? 0.117 14.884 28.241 1.00 46.75 241 SER A CA 1
ATOM 1831 C C . SER A 1 241 ? 0.835 15.364 26.971 1.00 46.75 241 SER A C 1
ATOM 1833 O O . SER A 1 241 ? 1.417 16.452 26.964 1.00 46.75 241 SER A O 1
ATOM 1835 N N . ALA A 1 242 ? 0.783 14.594 25.878 1.00 56.25 242 ALA A N 1
ATOM 1836 C CA . ALA A 1 242 ? 1.390 14.982 24.610 1.00 56.25 242 ALA A CA 1
ATOM 1837 C C . ALA A 1 242 ? 0.540 16.059 23.914 1.00 56.25 242 ALA A C 1
ATOM 1839 O O . ALA A 1 242 ? -0.595 15.806 23.511 1.00 56.25 242 ALA A O 1
ATOM 1840 N N . GLN A 1 243 ? 1.092 17.265 23.744 1.00 56.94 243 GLN A N 1
ATOM 1841 C CA . GLN A 1 243 ? 0.415 18.329 23.002 1.00 56.94 243 GLN A CA 1
ATOM 1842 C C . GLN A 1 243 ? 0.247 17.930 21.531 1.00 56.94 243 GLN A C 1
ATOM 1844 O O . GLN A 1 243 ? 1.218 17.659 20.823 1.00 56.94 243 GLN A O 1
ATOM 1849 N N . THR A 1 244 ? -0.998 17.922 21.062 1.00 62.34 244 THR A N 1
ATOM 1850 C CA . THR A 1 244 ? -1.329 17.788 19.643 1.00 62.34 244 THR A CA 1
ATOM 1851 C C . THR A 1 244 ? -0.868 19.047 18.910 1.00 62.34 244 THR A C 1
ATOM 1853 O O . THR A 1 244 ? -1.347 20.143 19.195 1.00 62.34 244 THR A O 1
ATOM 1856 N N . VAL A 1 245 ? 0.069 18.913 17.970 1.00 67.06 245 VAL A N 1
ATOM 1857 C CA . VAL A 1 245 ? 0.512 20.037 17.132 1.00 67.06 245 VAL A CA 1
ATOM 1858 C C . VAL A 1 245 ? -0.330 20.078 15.856 1.00 67.06 245 VAL A C 1
ATOM 1860 O O . VAL A 1 245 ? -0.382 19.100 15.114 1.00 67.06 245 VAL A O 1
ATOM 1863 N N . GLY A 1 246 ? -0.943 21.230 15.578 1.00 76.00 246 GLY A N 1
ATOM 1864 C CA . GLY A 1 246 ? -1.717 21.473 14.357 1.00 76.00 246 GLY A CA 1
ATOM 1865 C C . GLY A 1 246 ? -3.217 21.210 14.500 1.00 76.00 246 GLY A C 1
ATOM 1866 O O . GLY A 1 246 ? -3.697 20.696 15.509 1.00 76.00 246 GLY A O 1
ATOM 1867 N N . THR A 1 247 ? -3.972 21.606 13.479 1.00 84.56 247 THR A N 1
ATOM 1868 C CA . THR A 1 247 ? -5.434 21.487 13.438 1.00 84.56 247 THR A CA 1
ATOM 1869 C C . THR A 1 247 ? -5.837 20.326 12.546 1.00 84.56 247 THR A C 1
ATOM 1871 O O . THR A 1 247 ? -5.356 20.233 11.416 1.00 84.56 247 THR A O 1
ATOM 1874 N N . SER A 1 248 ? -6.751 19.477 13.026 1.00 87.44 248 SER A N 1
ATOM 1875 C CA . SER A 1 248 ? -7.359 18.443 12.184 1.00 87.44 248 SER A CA 1
ATOM 1876 C C . SER A 1 248 ? -7.963 19.079 10.926 1.00 87.44 248 SER A C 1
ATOM 1878 O O . SER A 1 248 ? -8.641 20.106 11.046 1.00 87.44 248 SER A O 1
ATOM 1880 N N . PRO A 1 249 ? -7.768 18.479 9.739 1.00 88.50 249 PRO A N 1
ATOM 1881 C CA . PRO A 1 249 ? -8.417 18.939 8.520 1.00 88.50 249 PRO A CA 1
ATOM 1882 C C . PRO A 1 249 ? -9.941 18.942 8.644 1.00 88.50 249 PRO A C 1
ATOM 1884 O O . PRO A 1 249 ? -10.530 18.094 9.321 1.00 88.50 249 PRO A O 1
ATOM 1887 N N . ALA A 1 250 ? -10.582 19.875 7.940 1.00 86.69 250 ALA A N 1
ATOM 1888 C CA . ALA A 1 250 ? -12.026 19.834 7.720 1.00 86.69 250 ALA A CA 1
ATOM 1889 C C . ALA A 1 250 ? -12.413 18.593 6.891 1.00 86.69 250 ALA A C 1
ATOM 1891 O O . ALA A 1 250 ? -11.596 18.081 6.131 1.00 86.69 250 ALA A O 1
ATOM 1892 N N . ALA A 1 251 ? -13.671 18.144 6.963 1.00 85.25 251 ALA A N 1
ATOM 1893 C CA . ALA A 1 251 ? -14.135 16.937 6.260 1.00 85.25 251 ALA A CA 1
ATOM 1894 C C . ALA A 1 251 ? -13.875 16.960 4.736 1.00 85.25 251 ALA A C 1
ATOM 1896 O O . ALA A 1 251 ? -13.473 15.955 4.152 1.00 85.25 251 ALA A O 1
ATOM 1897 N N . SER A 1 252 ? -14.028 18.121 4.088 1.00 86.56 252 SER A N 1
ATOM 1898 C CA . SER A 1 252 ? -13.735 18.299 2.655 1.00 86.56 252 SER A CA 1
ATOM 1899 C C . SER A 1 252 ? -12.246 18.192 2.313 1.00 86.56 252 SER A C 1
ATOM 1901 O O . SER A 1 252 ? -11.900 17.835 1.191 1.00 86.56 252 SER A O 1
ATOM 1903 N N . ARG A 1 253 ? -11.368 18.474 3.281 1.00 90.75 253 ARG A N 1
ATOM 1904 C CA . ARG A 1 253 ? -9.908 18.346 3.175 1.00 90.75 253 ARG A CA 1
ATOM 1905 C C . ARG A 1 253 ? -9.372 17.127 3.921 1.00 90.75 253 ARG A C 1
ATOM 1907 O O . ARG A 1 253 ? -8.167 17.002 4.111 1.00 90.75 253 ARG A O 1
ATOM 1914 N N . HIS A 1 254 ? -10.252 16.217 4.335 1.00 94.62 254 HIS A N 1
ATOM 1915 C CA . HIS A 1 254 ? -9.841 14.977 4.964 1.00 94.62 254 HIS A CA 1
ATOM 1916 C C . HIS A 1 254 ? -9.011 14.154 3.960 1.00 94.62 254 HIS A C 1
ATOM 1918 O O . HIS A 1 254 ? -9.443 14.006 2.815 1.00 94.62 254 HIS A O 1
ATOM 1924 N N . PRO A 1 255 ? -7.864 13.566 4.354 1.00 95.06 255 PRO A 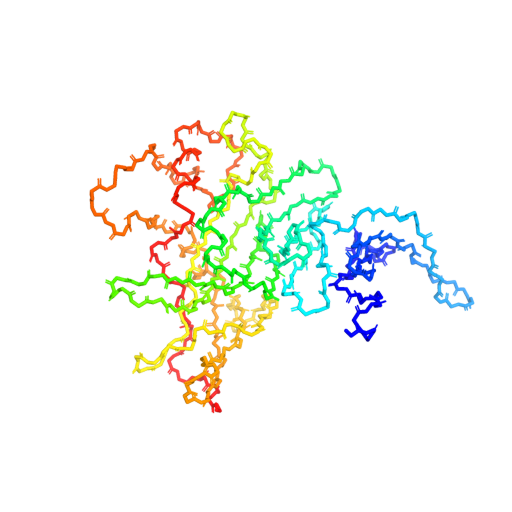N 1
ATOM 1925 C CA . PRO A 1 255 ? -7.050 12.697 3.497 1.00 95.06 255 PRO A CA 1
ATOM 1926 C C . PRO A 1 255 ? -7.851 11.616 2.766 1.00 95.06 255 PRO A C 1
ATOM 1928 O O . PRO A 1 255 ? -7.616 11.343 1.591 1.00 95.06 255 PRO A O 1
ATOM 1931 N N . ALA A 1 256 ? -8.848 11.050 3.455 1.00 96.00 256 ALA A N 1
ATOM 1932 C CA . ALA A 1 256 ? -9.759 10.060 2.887 1.00 96.00 256 ALA A CA 1
ATOM 1933 C C . ALA A 1 256 ? -10.498 10.564 1.633 1.00 96.00 256 ALA A C 1
ATOM 1935 O O . ALA A 1 256 ? -10.802 9.769 0.752 1.00 96.00 256 ALA A O 1
ATOM 1936 N N . SER A 1 257 ? -10.770 11.865 1.536 1.00 95.50 257 SER A N 1
ATOM 1937 C CA . SER A 1 257 ? -11.592 12.483 0.488 1.00 95.50 257 SER A CA 1
ATOM 1938 C C . SER A 1 257 ? -10.826 12.804 -0.798 1.00 95.50 257 SER A C 1
ATOM 1940 O O . SER A 1 257 ? -11.451 13.212 -1.774 1.00 95.50 257 SER A O 1
ATOM 1942 N N . CYS A 1 258 ? -9.502 12.611 -0.828 1.00 96.69 258 CYS A N 1
ATOM 1943 C CA . CYS A 1 258 ? -8.636 12.968 -1.960 1.00 96.69 258 CYS A CA 1
ATOM 1944 C C . CYS A 1 258 ? -8.835 14.416 -2.438 1.00 96.69 258 CYS A C 1
ATOM 1946 O O . CYS A 1 258 ? -9.229 14.638 -3.589 1.00 96.69 258 CYS A O 1
ATOM 1948 N N . PRO A 1 259 ? -8.592 15.403 -1.551 1.00 94.69 259 PRO A N 1
ATOM 1949 C CA . PRO A 1 259 ? -8.874 16.804 -1.837 1.00 94.69 259 PRO A CA 1
ATOM 1950 C C . PRO A 1 259 ? -8.121 17.291 -3.079 1.00 94.69 259 PRO A C 1
ATOM 1952 O O . PRO A 1 259 ? -6.983 16.899 -3.329 1.00 94.69 259 PRO A O 1
ATOM 1955 N N . SER A 1 260 ? -8.770 18.151 -3.866 1.00 91.75 260 SER A N 1
ATOM 1956 C CA . SER A 1 260 ? -8.156 18.816 -5.024 1.00 91.75 260 SER A CA 1
ATOM 1957 C C . SER A 1 260 ? -7.270 19.992 -4.619 1.00 91.75 260 SER A C 1
ATOM 1959 O O . SER A 1 260 ? -6.315 20.320 -5.316 1.00 91.75 260 SER A O 1
ATOM 1961 N N . GLU A 1 261 ? -7.598 20.640 -3.501 1.00 91.00 261 GLU A N 1
ATOM 1962 C CA . GLU A 1 261 ? -6.821 21.741 -2.943 1.00 91.00 261 GLU A CA 1
ATOM 1963 C C . GLU A 1 261 ? -5.740 21.220 -1.996 1.00 91.00 261 GLU A C 1
ATOM 1965 O O . GLU A 1 261 ? -5.953 20.266 -1.242 1.00 91.00 261 GLU A O 1
ATOM 1970 N N . LYS A 1 262 ? -4.581 21.885 -2.000 1.00 90.12 262 LYS A N 1
ATOM 1971 C CA . LYS A 1 262 ? -3.508 21.581 -1.053 1.00 90.12 262 LYS A CA 1
ATOM 1972 C C . LYS A 1 262 ? -3.956 21.875 0.377 1.00 90.12 262 LYS A C 1
ATOM 1974 O O . LYS A 1 262 ? -4.566 22.906 0.656 1.00 90.12 262 LYS A O 1
ATOM 1979 N N . MET A 1 263 ? -3.589 20.981 1.288 1.00 92.75 263 MET A N 1
ATOM 1980 C CA . MET A 1 263 ? -3.756 21.198 2.722 1.00 92.75 263 MET A CA 1
ATOM 1981 C C . MET A 1 263 ? -2.783 22.262 3.232 1.00 92.75 263 MET A C 1
ATOM 1983 O O . MET A 1 263 ? -1.675 22.421 2.720 1.00 92.75 263 MET A O 1
ATOM 1987 N N . THR A 1 264 ? -3.208 22.985 4.261 1.00 94.06 264 THR A N 1
ATOM 1988 C CA . THR A 1 264 ? -2.387 23.993 4.938 1.00 94.06 264 THR A CA 1
ATOM 1989 C C . THR A 1 264 ? -1.247 23.343 5.724 1.00 94.06 264 THR A C 1
ATOM 1991 O O . THR A 1 264 ? -1.353 22.197 6.157 1.00 94.06 264 THR A O 1
ATOM 1994 N N . ASP A 1 265 ? -0.173 24.088 6.000 1.00 93.00 265 ASP A N 1
ATOM 1995 C CA . ASP A 1 265 ? 0.942 23.592 6.821 1.00 93.00 265 ASP A CA 1
ATOM 1996 C C . ASP A 1 265 ? 0.473 23.037 8.181 1.00 93.00 265 ASP A C 1
ATOM 1998 O O . ASP A 1 265 ? 0.970 22.003 8.625 1.00 93.00 265 ASP A O 1
ATOM 2002 N N . SER A 1 266 ? -0.505 23.683 8.829 1.00 91.94 266 SER A N 1
ATOM 2003 C CA . SER A 1 266 ? -1.064 23.229 10.112 1.00 91.94 266 SER A CA 1
ATOM 2004 C C . SER A 1 266 ? -1.808 21.896 10.004 1.00 91.94 266 SER A C 1
ATOM 2006 O O . SER A 1 266 ? -1.680 21.059 10.898 1.00 91.94 266 SER A O 1
ATOM 2008 N N . GLU A 1 267 ? -2.548 21.675 8.915 1.00 93.25 267 GLU A N 1
ATOM 2009 C CA . GLU A 1 267 ? -3.200 20.392 8.614 1.00 93.25 267 GLU A CA 1
ATOM 2010 C C . GLU A 1 267 ? -2.158 19.307 8.296 1.00 93.25 267 GLU A C 1
ATOM 2012 O O . GLU A 1 267 ? -2.253 18.182 8.786 1.00 93.25 267 GLU A O 1
ATOM 2017 N N . LEU A 1 268 ? -1.110 19.647 7.541 1.00 93.19 268 LEU A N 1
ATOM 2018 C CA . LEU A 1 268 ? -0.030 18.719 7.198 1.00 93.19 268 LEU A CA 1
ATOM 2019 C C . LEU A 1 268 ? 0.805 18.309 8.424 1.00 93.19 268 LEU A C 1
ATOM 2021 O O . LEU A 1 268 ? 1.184 17.142 8.542 1.00 93.19 268 LEU A O 1
ATOM 2025 N N . PHE A 1 269 ? 1.068 19.226 9.363 1.00 91.12 269 PHE A N 1
ATOM 2026 C CA . PHE A 1 269 ? 1.703 18.894 10.647 1.00 91.12 269 PHE A CA 1
ATOM 2027 C C . PHE A 1 269 ? 0.849 17.925 11.470 1.00 91.12 269 PHE A C 1
ATOM 2029 O O . PHE A 1 269 ? 1.383 16.971 12.051 1.00 91.12 269 PHE A O 1
ATOM 2036 N N . PHE A 1 270 ? -0.468 18.140 11.477 1.00 90.69 270 PHE A N 1
ATOM 2037 C CA . PHE A 1 270 ? -1.407 17.255 12.149 1.00 90.69 270 PHE A CA 1
ATOM 2038 C C . PHE A 1 270 ? -1.388 15.853 11.521 1.00 90.69 270 PHE A C 1
ATOM 2040 O O . PHE A 1 270 ? -1.142 14.874 12.222 1.00 90.69 270 PHE A O 1
ATOM 2047 N N . ILE A 1 271 ? -1.541 15.736 10.198 1.00 90.00 271 ILE A N 1
ATOM 2048 C CA . ILE A 1 271 ? -1.561 14.435 9.501 1.00 90.00 271 ILE A CA 1
ATOM 2049 C C . ILE A 1 271 ? -0.243 13.681 9.677 1.00 90.00 271 ILE A C 1
ATOM 2051 O O . ILE A 1 271 ? -0.245 12.480 9.946 1.00 90.00 271 ILE A O 1
ATOM 2055 N N . LYS A 1 272 ? 0.891 14.389 9.600 1.00 88.81 272 LYS A N 1
ATOM 2056 C CA . LYS A 1 272 ? 2.220 13.805 9.822 1.00 88.81 272 LYS A CA 1
ATOM 2057 C C . LYS A 1 272 ? 2.323 13.085 11.173 1.00 88.81 272 LYS A C 1
ATOM 2059 O O . LYS A 1 272 ? 3.046 12.096 11.277 1.00 88.81 272 LYS A O 1
ATOM 2064 N N . SER A 1 273 ? 1.633 13.582 12.199 1.00 86.00 273 SER A N 1
ATOM 2065 C CA . SER A 1 273 ? 1.647 13.025 13.557 1.00 86.00 273 SER A CA 1
ATOM 2066 C C . SER A 1 273 ? 0.463 12.096 13.861 1.00 86.00 273 SER A C 1
ATOM 2068 O O . SER A 1 273 ? 0.553 11.300 14.795 1.00 86.00 273 SER A O 1
ATOM 2070 N N . HIS A 1 274 ? -0.596 12.119 13.045 1.00 89.00 274 HIS A N 1
ATOM 2071 C CA . HIS A 1 274 ? -1.838 11.370 13.266 1.00 89.00 274 HIS A CA 1
ATOM 2072 C C . HIS A 1 274 ? -2.270 10.545 12.040 1.00 89.00 274 HIS A C 1
ATOM 2074 O O . HIS A 1 274 ? -3.389 10.697 11.563 1.00 89.00 274 HIS A O 1
ATOM 2080 N N . PRO A 1 275 ? -1.440 9.627 11.510 1.00 91.50 275 PRO A N 1
ATOM 2081 C CA . PRO A 1 275 ? -1.843 8.811 10.363 1.00 91.50 275 PRO A CA 1
ATOM 2082 C C . PRO A 1 275 ? -2.860 7.711 10.720 1.00 91.50 275 PRO A C 1
ATOM 2084 O O . PRO A 1 275 ? -3.408 7.075 9.828 1.00 91.50 275 PRO A O 1
ATOM 2087 N N . GLN A 1 276 ? -3.073 7.414 12.006 1.00 92.69 276 GLN A N 1
ATOM 2088 C CA . GLN A 1 276 ? -3.938 6.323 12.462 1.00 92.69 276 GLN A CA 1
ATOM 2089 C C . GLN A 1 276 ? -5.367 6.819 12.704 1.00 92.69 276 GLN A C 1
ATOM 2091 O O . GLN A 1 276 ? -5.559 7.790 13.428 1.00 92.69 276 GLN A O 1
ATOM 2096 N N . MET A 1 277 ? -6.360 6.096 12.193 1.00 93.88 277 MET A N 1
ATOM 2097 C CA . MET A 1 277 ? -7.775 6.317 12.499 1.00 93.88 277 MET A CA 1
ATOM 2098 C C . MET A 1 277 ? -8.183 5.593 13.788 1.00 93.88 277 MET A C 1
ATOM 2100 O O . MET A 1 277 ? -7.628 4.538 14.125 1.00 93.88 277 MET A O 1
ATOM 2104 N N . LYS A 1 278 ? -9.153 6.163 14.507 1.00 93.06 278 LYS A N 1
ATOM 2105 C CA . LYS A 1 278 ? -9.715 5.628 15.753 1.00 93.06 278 LYS A CA 1
ATOM 2106 C C . LYS A 1 278 ? -10.614 4.425 15.483 1.00 93.06 278 LYS A C 1
ATOM 2108 O O . LYS A 1 278 ? -10.561 3.432 16.212 1.00 93.06 278 LYS A O 1
ATOM 2113 N N . GLU A 1 279 ? -11.448 4.520 14.456 1.00 93.81 279 GLU A N 1
ATOM 2114 C CA . GLU A 1 279 ? -12.349 3.461 14.028 1.00 93.81 279 GLU A CA 1
ATOM 2115 C C . GLU A 1 279 ? -11.553 2.296 13.433 1.00 93.81 279 GLU A C 1
ATOM 2117 O O . GLU A 1 279 ? -10.553 2.484 12.738 1.00 93.81 279 GLU A O 1
ATOM 2122 N N . GLN A 1 280 ? -12.006 1.074 13.713 1.00 95.12 280 GLN A N 1
ATOM 2123 C CA . GLN A 1 280 ? -11.476 -0.155 13.120 1.00 95.12 280 GLN A CA 1
ATOM 2124 C C . GLN A 1 280 ? -12.466 -0.652 12.073 1.00 95.12 280 GLN A C 1
ATOM 2126 O O . GLN A 1 280 ? -13.673 -0.556 12.288 1.00 95.12 280 GLN A O 1
ATOM 2131 N N . VAL A 1 281 ? -11.973 -1.248 10.991 1.00 97.38 281 VAL A N 1
ATOM 2132 C CA . VAL A 1 281 ? -12.818 -1.833 9.948 1.00 97.38 281 VAL A CA 1
ATOM 2133 C C . VAL A 1 281 ? -13.444 -3.136 10.467 1.00 97.38 281 VAL A C 1
ATOM 2135 O O . VAL A 1 281 ? -12.712 -4.097 10.734 1.00 97.38 281 VAL A O 1
ATOM 2138 N N . PRO A 1 282 ? -14.776 -3.221 10.617 1.00 94.62 282 PRO A N 1
ATOM 2139 C CA . PRO A 1 282 ? -15.430 -4.435 11.087 1.00 94.62 282 PRO A CA 1
ATOM 2140 C C . PRO A 1 282 ? -15.516 -5.492 9.978 1.00 94.62 282 PRO A C 1
ATOM 2142 O O . PRO A 1 282 ? -15.971 -5.213 8.869 1.00 94.62 282 PRO A O 1
ATOM 2145 N N . ALA A 1 283 ? -15.156 -6.739 10.290 1.00 92.25 283 ALA A N 1
ATOM 2146 C CA . ALA A 1 283 ? -15.442 -7.862 9.400 1.00 92.25 283 ALA A CA 1
ATOM 2147 C C . ALA A 1 283 ? -16.957 -8.134 9.311 1.00 92.25 283 ALA A C 1
ATOM 2149 O O . ALA A 1 283 ? -17.672 -8.160 10.318 1.00 92.25 283 ALA A O 1
ATOM 2150 N N . THR A 1 284 ? -17.447 -8.387 8.100 1.00 86.69 284 THR A N 1
ATOM 2151 C CA . THR A 1 284 ? -18.844 -8.727 7.812 1.00 86.69 284 THR A CA 1
ATOM 2152 C C . THR A 1 284 ? -19.158 -10.171 8.212 1.00 86.69 284 THR A C 1
ATOM 2154 O O . THR A 1 284 ? -18.340 -11.069 8.039 1.00 86.69 284 THR A O 1
ATOM 2157 N N . GLY A 1 285 ? -20.371 -10.407 8.726 1.00 66.88 285 GLY A N 1
ATOM 2158 C CA . GLY A 1 285 ? -20.894 -11.746 9.015 1.00 66.88 285 GLY A CA 1
ATOM 2159 C C . GLY A 1 285 ? -20.344 -12.382 10.301 1.00 66.88 285 GLY A C 1
ATOM 2160 O O . GLY A 1 285 ? -19.179 -12.753 10.402 1.00 66.88 285 GLY A O 1
ATOM 2161 N N . LYS A 1 286 ? -21.220 -12.605 11.291 1.00 54.53 286 LYS A N 1
ATOM 2162 C CA . LYS A 1 286 ? -20.866 -13.285 12.556 1.00 54.53 286 LYS A CA 1
ATOM 2163 C C . LYS A 1 286 ? -20.695 -14.813 12.432 1.00 54.53 286 LYS A C 1
ATOM 2165 O O . LYS A 1 286 ? -20.256 -15.437 13.389 1.00 54.53 286 LYS A O 1
ATOM 2170 N N . LYS A 1 287 ? -21.099 -15.429 11.308 1.00 49.94 287 LYS A N 1
ATOM 2171 C CA . LYS A 1 287 ? -21.408 -16.878 11.232 1.00 49.94 287 LYS A CA 1
ATOM 2172 C C . LYS A 1 287 ? -20.621 -17.715 10.210 1.00 49.94 287 LYS A C 1
ATOM 2174 O O . LYS A 1 287 ? -20.800 -18.925 10.205 1.00 49.94 287 LYS A O 1
ATOM 2179 N N . LYS A 1 288 ? -19.796 -17.131 9.335 1.00 46.19 288 LYS A N 1
ATOM 2180 C CA . LYS A 1 288 ? -19.113 -17.884 8.262 1.00 46.19 288 LYS A CA 1
ATOM 2181 C C . LYS A 1 288 ? -17.645 -17.497 8.169 1.00 46.19 288 LYS A C 1
ATOM 2183 O O . LYS A 1 288 ? -17.247 -16.771 7.268 1.00 46.19 288 LYS A O 1
ATOM 2188 N N . ARG A 1 289 ? -16.860 -17.949 9.137 1.00 55.25 289 ARG A N 1
ATOM 2189 C CA . ARG A 1 289 ? -15.404 -17.856 9.084 1.00 55.25 289 ARG A CA 1
ATOM 2190 C C . ARG A 1 289 ? -14.887 -19.282 9.143 1.00 55.25 289 ARG A C 1
ATOM 2192 O O . ARG A 1 289 ? -15.300 -20.040 10.017 1.00 55.25 289 ARG A O 1
ATOM 2199 N N . LEU A 1 290 ? -14.105 -19.663 8.140 1.00 52.38 290 LEU A N 1
ATOM 2200 C CA . LEU A 1 290 ? -13.442 -20.960 8.106 1.00 52.38 290 LEU A CA 1
ATOM 2201 C C . LEU A 1 290 ? -12.313 -20.892 9.125 1.00 52.38 290 LEU A C 1
ATOM 2203 O O . LEU A 1 290 ? -11.350 -20.166 8.905 1.00 52.38 290 LEU A O 1
ATOM 2207 N N . TYR A 1 291 ? -12.512 -21.569 10.250 1.00 59.38 291 TYR A N 1
ATOM 2208 C CA . TYR A 1 291 ? -11.501 -21.759 11.275 1.00 59.38 291 TYR A CA 1
ATOM 2209 C C . TYR A 1 291 ? -10.848 -23.112 11.044 1.00 59.38 291 TYR A C 1
ATOM 2211 O O . TYR A 1 291 ? -11.551 -24.122 10.981 1.00 59.38 291 TYR A O 1
ATOM 2219 N N . HIS A 1 292 ? -9.530 -23.103 10.909 1.00 51.22 292 HIS A N 1
ATOM 2220 C CA . HIS A 1 292 ? -8.682 -24.284 10.995 1.00 51.22 292 HIS A CA 1
ATOM 2221 C C . HIS A 1 292 ? -7.665 -24.056 12.096 1.00 51.22 292 HIS A C 1
ATOM 2223 O O . HIS A 1 292 ? -7.190 -22.899 12.185 1.00 51.22 292 HIS A O 1
#

InterPro domains:
  IPR001627 Sema domain [PF01403] (200-288)
  IPR001627 Sema domain [PS51004] (1-292)
  IPR001627 Sema domain [SM00630] (1-292)
  IPR015943 WD40/YVTN repeat-like-containing domain superfamily [G3DSA:2.130.10.10] (1-292)
  IPR027231 Semaphorin [PTHR11036] (2-287)
  IPR036352 Sema domain superfamily [SSF101912] (4-286)

Secondary structure (DSSP, 8-state):
-GGGSS--EEEEEESSTTS-EEEEEE-TTTS-EEEEEEEEEETTEEEEEE---EE-TTTS-SSTTS--EEEEETTEEEEEEESSTTS-SEEEEEESSSSPPEE----TTHHHHT--EEEEEEEETTEEEEEEEEEEE-TTS-EEEEEEEEEEETT---BSSTTBTB-SS-EEEEEE-EETTEE--EEEEEPPPEEETTEEEEEEEEE--TTS---EEEEEEEHHHHHHHHTS-B---SSTTSPPPSPPPPGGG-GGG--SSPPPHHHHHHHHH--BBSS-EEPB-SS-----

Foldseek 3Di:
DVVFQAWDWDDWAQLDPVSQKIKIWTLNRLFIKIWMWGWDQDPVGIDTDIGDIDGCAQVGENTPPWAKEWYRDPNWIWIWGARHNVLFHTWTWIDGDPAQTAIADCPPPPVRQFSKHWAYWEDDPQKIKTWIWTWDQDLVRDTDIAIKIWIAGPNARADDPFRHRYTLLTAMATAFDDAPRRTQGAWHHKDYFDQDVNFTKMKTKGWHDPPDDTKIKIFIFTPVLRLDQLLAAFDPDSDPPDDQFADDDDSQPHSSNNHPDDDDPRNSSNCSVTRYGPDHGYTPDNPDMDMD